Protein AF-A0A940SKT5-F1 (afdb_monomer)

Nearest PDB structures (foldseek):
  7uwa-assembly1_h  TM=2.310E-01  e=2.155E+00  Citrus x limon
  6wm4-assembly1_8  TM=2.676E-01  e=7.907E+00  Homo sapiens
  7c7e-assembly1_A-2  TM=2.690E-01  e=8.774E+00  Escherichia coli IAI39

Sequence (185 aa):
MKNIYYTSFFGLFSILFFGISFTLYFFQLAINFISKLGMLEPLKGIMPEKDIRILLFIGILFVIFAIFSALKILGQTIWEMGLLFFSKDEAGADLIVSKKISYLFIIGGLISVPLNSSILLSVSVLGATFIAYLIYFLIKQSKSFSVVGMFGFVLFQVIIWGSIVSGIAYIYFTLVSTYLKNIPF

Secondary structure (DSSP, 8-state):
---HHHHHTHHHHHHHHHHHHHHHHHHHHHHHHHHHTT-HHHHHTTS-HHHHHHHHHHHHHHHHHHHHHHHHHHHHHHHHHHHHHH---SSSHHHHHHHHHTHHHHHHHHHHTTTTT-HHHHHHHHHHHHHHHHHHHHHHHTTTS-HHHHHHHHHHHHHHHHHHHHHHHHHHHHHHHHHHHHS--

Organism: NCBI:txid2820819

Mean predicted aligned error: 5.58 Å

Radius of gyration: 20.66 Å; Cα contacts (8 Å, |Δi|>4): 138; chains: 1; bounding box: 64×32×61 Å

Foldseek 3Di:
DPDPVVLVCLLVLLLQLLLLLQLVLVLVVVVVVCVVVVNQVVVCVVDPSVVVSVVSSVVSSVVSSVVSVVVVVVVLVLLVVLCVVFFQDPPCPLVSVLSNLSNLSNVLSNVSNVVSNDPVSSVVSNVVSVVVSLVVSCVVCVVRGDPVSNVSSVVSVCVVVVVVVVVVVVVVVVVVVVVVVPPDD

Structure (mmCIF, N/CA/C/O backbone):
data_AF-A0A940SKT5-F1
#
_entry.id   AF-A0A940SKT5-F1
#
loop_
_atom_site.group_PDB
_atom_site.id
_atom_site.type_symbol
_atom_site.label_atom_id
_atom_site.label_alt_id
_atom_site.label_comp_id
_atom_site.label_asym_id
_atom_site.label_entity_id
_atom_site.label_seq_id
_atom_site.pdbx_PDB_ins_code
_atom_site.Cartn_x
_atom_site.Cartn_y
_atom_site.Cartn_z
_atom_site.occupancy
_atom_site.B_iso_or_equiv
_atom_site.auth_seq_id
_atom_site.auth_comp_id
_atom_site.auth_asym_id
_atom_site.auth_atom_id
_atom_site.pdbx_PDB_model_num
ATOM 1 N N . MET A 1 1 ? 29.791 9.090 -4.224 1.00 46.72 1 MET A N 1
ATOM 2 C CA . MET A 1 1 ? 29.003 7.881 -3.895 1.00 46.72 1 MET A CA 1
ATOM 3 C C . MET A 1 1 ? 28.057 8.236 -2.754 1.00 46.72 1 MET A C 1
ATOM 5 O O . MET A 1 1 ? 28.529 8.548 -1.672 1.00 46.72 1 MET A O 1
ATOM 9 N N . LYS A 1 2 ? 26.742 8.315 -3.004 1.00 51.88 2 LYS A N 1
ATOM 10 C CA . LYS A 1 2 ? 25.741 8.606 -1.961 1.00 51.88 2 LYS A CA 1
ATOM 11 C C . LYS A 1 2 ? 25.441 7.284 -1.246 1.00 51.88 2 LYS A C 1
ATOM 13 O O . LYS A 1 2 ? 25.107 6.312 -1.915 1.00 51.88 2 LYS A O 1
ATOM 18 N N . ASN A 1 3 ? 25.671 7.232 0.062 1.00 65.00 3 ASN A N 1
ATOM 19 C CA . ASN A 1 3 ? 25.717 6.005 0.857 1.00 65.00 3 ASN A CA 1
ATOM 20 C C . ASN A 1 3 ? 24.431 5.147 0.705 1.00 65.00 3 ASN A C 1
ATOM 22 O O . ASN A 1 3 ? 23.324 5.618 0.971 1.00 65.00 3 ASN A O 1
ATOM 26 N N . ILE A 1 4 ? 24.608 3.889 0.274 1.00 61.03 4 ILE A N 1
ATOM 27 C CA . ILE A 1 4 ? 23.549 2.901 -0.015 1.00 61.03 4 ILE A CA 1
ATOM 28 C C . ILE A 1 4 ? 22.697 2.593 1.226 1.00 61.03 4 ILE A C 1
ATOM 30 O O . ILE A 1 4 ? 21.500 2.329 1.092 1.00 61.03 4 ILE A O 1
ATOM 34 N N . TYR A 1 5 ? 23.266 2.706 2.431 1.00 63.50 5 TYR A N 1
ATOM 35 C CA . TYR A 1 5 ? 22.541 2.477 3.680 1.00 63.50 5 TYR A CA 1
ATOM 36 C C . TYR A 1 5 ? 21.350 3.431 3.838 1.00 63.50 5 TYR A C 1
ATOM 38 O O . TYR A 1 5 ? 20.285 2.988 4.254 1.00 63.50 5 TYR A O 1
ATOM 46 N N . TYR A 1 6 ? 21.456 4.697 3.412 1.00 62.56 6 TYR A N 1
ATOM 47 C CA . TYR A 1 6 ? 20.332 5.641 3.504 1.00 62.56 6 TYR A CA 1
ATOM 48 C C . TYR A 1 6 ? 19.173 5.281 2.572 1.00 62.56 6 TYR A C 1
ATOM 50 O O . TYR A 1 6 ? 18.013 5.389 2.962 1.00 62.56 6 TYR A O 1
ATOM 58 N N . THR A 1 7 ? 19.467 4.818 1.354 1.00 69.12 7 THR A N 1
ATOM 59 C CA . THR A 1 7 ? 18.431 4.411 0.390 1.00 69.12 7 THR A CA 1
ATOM 60 C C . THR A 1 7 ? 17.692 3.144 0.817 1.00 69.12 7 THR A C 1
ATOM 62 O O . THR A 1 7 ? 16.523 2.978 0.477 1.00 69.12 7 THR A O 1
ATOM 65 N N . SER A 1 8 ? 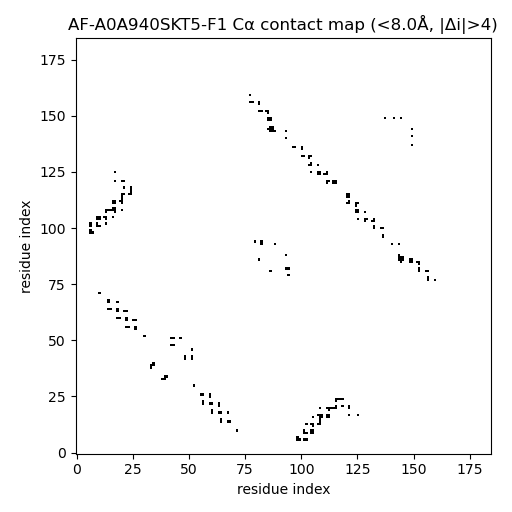18.322 2.279 1.617 1.00 67.38 8 SER A N 1
ATOM 66 C CA . SER A 1 8 ? 17.683 1.073 2.160 1.00 67.38 8 SER A CA 1
ATOM 67 C C . SER A 1 8 ? 16.554 1.387 3.152 1.00 67.38 8 SER A C 1
ATOM 69 O O . SER A 1 8 ? 15.590 0.625 3.243 1.00 67.38 8 SER A O 1
ATOM 71 N N . PHE A 1 9 ? 16.613 2.530 3.848 1.00 81.31 9 PHE A N 1
ATOM 72 C CA . PHE A 1 9 ? 15.567 2.953 4.789 1.00 81.31 9 PHE A CA 1
ATOM 73 C C . PHE A 1 9 ? 14.326 3.545 4.113 1.00 81.31 9 PHE A C 1
ATOM 75 O O . PHE A 1 9 ? 13.300 3.710 4.771 1.00 81.31 9 PHE A O 1
ATOM 82 N N . PHE A 1 10 ? 14.360 3.826 2.806 1.00 85.44 10 PHE A N 1
ATOM 83 C CA . PHE A 1 10 ? 13.218 4.431 2.113 1.00 85.44 10 PHE A CA 1
ATOM 84 C C . PHE A 1 10 ? 11.960 3.573 2.188 1.00 85.44 10 PHE A C 1
ATOM 86 O O . PHE A 1 10 ? 10.867 4.105 2.377 1.00 85.44 10 PHE A O 1
ATOM 93 N N . GLY A 1 11 ? 12.114 2.248 2.118 1.00 86.25 11 GLY A N 1
ATOM 94 C CA . GLY A 1 11 ? 10.993 1.332 2.304 1.00 86.25 11 GLY A CA 1
ATOM 95 C C . GLY A 1 11 ? 10.370 1.453 3.697 1.00 86.25 11 GLY A C 1
ATOM 96 O O . GLY A 1 11 ? 9.153 1.486 3.809 1.00 86.25 11 GLY A O 1
ATOM 97 N N . LEU A 1 12 ? 11.188 1.582 4.747 1.00 89.31 12 LEU A N 1
ATOM 98 C CA . LEU A 1 12 ? 10.697 1.735 6.119 1.00 89.31 12 LEU A CA 1
ATOM 99 C C . LEU A 1 12 ? 9.957 3.064 6.300 1.00 89.31 12 LEU A C 1
ATOM 101 O O . LEU A 1 12 ? 8.835 3.067 6.794 1.00 89.31 12 LEU A O 1
ATOM 105 N N . PHE A 1 13 ? 10.535 4.179 5.845 1.00 91.50 13 PHE A N 1
ATOM 106 C CA . PHE A 1 13 ? 9.875 5.485 5.943 1.00 91.50 13 PHE A CA 1
ATOM 107 C C . PHE A 1 13 ? 8.564 5.536 5.157 1.00 91.50 13 PHE A C 1
ATOM 109 O O . PHE A 1 13 ? 7.579 6.081 5.642 1.00 91.50 13 PHE A O 1
ATOM 116 N N . SER A 1 14 ? 8.525 4.918 3.978 1.00 92.38 14 SER A N 1
ATOM 117 C CA . SER A 1 14 ? 7.300 4.825 3.181 1.00 92.38 14 SER A CA 1
ATOM 118 C C . SER A 1 14 ? 6.201 4.058 3.917 1.00 92.38 14 SER A C 1
ATOM 120 O O . SER A 1 14 ? 5.069 4.532 3.987 1.00 92.38 14 SER A O 1
ATOM 122 N N . ILE A 1 15 ? 6.549 2.910 4.516 1.00 94.50 15 ILE A N 1
ATOM 123 C CA . ILE A 1 15 ? 5.623 2.123 5.341 1.00 94.50 15 ILE A CA 1
ATOM 124 C C . ILE A 1 15 ? 5.128 2.950 6.528 1.00 94.50 15 ILE A C 1
ATOM 126 O O . ILE A 1 15 ? 3.940 2.919 6.820 1.00 94.50 15 ILE A O 1
ATOM 130 N N . LEU A 1 16 ? 6.002 3.706 7.198 1.00 94.94 16 LEU A N 1
ATOM 131 C CA . LEU A 1 16 ? 5.597 4.544 8.326 1.00 94.94 16 LEU A CA 1
ATOM 132 C C . LEU A 1 16 ? 4.619 5.644 7.902 1.00 94.94 16 LEU A C 1
ATOM 134 O O . LEU A 1 16 ? 3.584 5.795 8.540 1.00 94.94 16 LEU A O 1
ATOM 138 N N . PHE A 1 17 ? 4.892 6.389 6.828 1.00 95.56 17 PHE A N 1
ATOM 139 C CA . PHE A 1 17 ? 4.020 7.498 6.423 1.00 95.56 17 PHE A CA 1
ATOM 140 C C . PHE A 1 17 ? 2.657 7.029 5.904 1.00 95.56 17 PHE A C 1
ATOM 142 O O . PHE A 1 17 ? 1.625 7.538 6.349 1.00 95.56 17 PHE A O 1
ATOM 149 N N . PHE A 1 18 ? 2.626 6.019 5.027 1.00 96.44 18 PHE A N 1
ATOM 150 C CA . PHE A 1 18 ? 1.357 5.402 4.632 1.00 96.44 18 PHE A CA 1
ATOM 151 C C . PHE A 1 18 ? 0.674 4.730 5.827 1.00 96.44 18 PHE A C 1
ATOM 153 O O . PHE A 1 18 ? -0.530 4.887 6.015 1.00 96.44 18 PHE A O 1
ATOM 160 N N . GLY A 1 19 ? 1.436 4.061 6.691 1.00 96.62 19 GLY A N 1
ATOM 161 C CA . GLY A 1 19 ? 0.925 3.426 7.899 1.00 96.62 19 GLY A CA 1
ATOM 162 C C . GLY A 1 19 ? 0.227 4.412 8.829 1.00 96.62 19 GLY A C 1
ATOM 163 O O . GLY A 1 19 ? -0.891 4.144 9.257 1.00 96.62 19 GLY A O 1
ATOM 164 N N . ILE A 1 20 ? 0.819 5.583 9.070 1.00 96.69 20 ILE A N 1
ATOM 165 C CA . ILE A 1 20 ? 0.212 6.659 9.863 1.00 96.69 20 ILE A CA 1
ATOM 166 C C . ILE A 1 20 ? -1.085 7.150 9.211 1.00 96.69 20 ILE A C 1
ATOM 168 O O . ILE A 1 20 ? -2.096 7.251 9.901 1.00 96.69 20 ILE A O 1
ATOM 172 N N . SER A 1 21 ? -1.092 7.405 7.897 1.00 96.50 21 SER A N 1
ATOM 173 C CA . SER A 1 21 ? -2.299 7.847 7.175 1.00 96.50 21 SER A CA 1
ATOM 174 C C . SER A 1 21 ? -3.468 6.867 7.354 1.00 96.50 21 SER A C 1
ATOM 176 O O . SER A 1 21 ? -4.563 7.270 7.746 1.00 96.50 21 SER A O 1
ATOM 178 N N . PHE A 1 22 ? -3.227 5.571 7.139 1.00 97.06 22 PHE A N 1
ATOM 179 C CA . PHE A 1 22 ? -4.250 4.533 7.296 1.00 97.06 22 PHE A CA 1
ATOM 180 C C . PHE A 1 22 ? -4.652 4.347 8.766 1.00 97.06 22 PHE A C 1
ATOM 182 O O . PHE A 1 22 ? -5.834 4.191 9.069 1.00 97.06 22 PHE A O 1
ATOM 189 N N . THR A 1 23 ? -3.688 4.412 9.688 1.00 97.69 23 THR A N 1
ATOM 190 C CA . THR A 1 23 ? -3.945 4.299 11.130 1.00 97.69 23 THR A CA 1
ATOM 191 C C . THR A 1 23 ? -4.857 5.412 11.615 1.00 97.69 23 THR A C 1
ATOM 193 O O . THR A 1 23 ? -5.794 5.121 12.345 1.00 97.69 23 THR A O 1
ATOM 196 N N . LEU A 1 24 ? -4.637 6.662 11.195 1.00 96.69 24 LEU A N 1
ATOM 197 C CA . LEU A 1 24 ? -5.492 7.790 11.575 1.00 96.69 24 LEU A CA 1
ATOM 198 C C . LEU A 1 24 ? -6.953 7.560 11.162 1.00 96.69 24 LEU A C 1
ATOM 200 O O . LEU A 1 24 ? -7.853 7.738 11.985 1.00 96.69 24 LEU A O 1
ATOM 204 N N . TYR A 1 25 ? -7.183 7.083 9.934 1.00 96.56 25 TYR A N 1
ATOM 205 C CA . TYR A 1 25 ? -8.526 6.752 9.453 1.00 96.56 25 TYR A CA 1
ATOM 206 C C . TYR A 1 25 ? -9.181 5.639 10.290 1.00 96.56 25 TYR A C 1
ATOM 208 O O . TYR A 1 25 ? -10.287 5.806 10.810 1.00 96.56 25 TYR A O 1
ATOM 216 N N . PHE A 1 26 ? -8.495 4.503 10.458 1.00 96.69 26 PHE A N 1
ATOM 217 C CA . PHE A 1 26 ? -9.041 3.361 11.198 1.00 96.69 26 PHE A CA 1
ATOM 218 C C . PHE A 1 26 ? -9.203 3.643 12.691 1.00 96.69 26 PHE A C 1
ATOM 220 O O . PHE A 1 26 ? -10.168 3.180 13.293 1.00 96.69 26 PHE A O 1
ATOM 227 N N . PHE A 1 27 ? -8.309 4.434 13.281 1.00 96.88 27 PHE A N 1
ATOM 228 C CA . PHE A 1 27 ? -8.420 4.909 14.656 1.00 96.88 27 PHE A CA 1
ATOM 229 C C . PHE A 1 27 ? -9.713 5.702 14.858 1.00 96.88 27 PHE A C 1
ATOM 231 O O . PHE A 1 27 ? -10.473 5.413 15.785 1.00 96.88 27 PHE A O 1
ATOM 238 N N . GLN A 1 28 ? -10.009 6.651 13.961 1.00 94.69 28 GLN A N 1
ATOM 239 C CA . GLN A 1 28 ? -11.240 7.436 14.032 1.00 94.69 28 GLN A CA 1
ATOM 240 C C . GLN A 1 28 ? -12.488 6.558 13.858 1.00 94.69 28 GLN A C 1
ATOM 242 O O . GLN A 1 28 ? -13.488 6.748 14.554 1.00 94.69 28 GLN A O 1
ATOM 247 N N . LEU A 1 29 ? -12.437 5.573 12.959 1.00 95.31 29 LEU A N 1
ATOM 248 C CA . LEU A 1 29 ? -13.524 4.614 12.764 1.00 95.31 29 LEU A CA 1
ATOM 249 C C . LEU A 1 29 ? -13.756 3.779 14.031 1.00 95.31 29 LEU A C 1
ATOM 251 O O . LEU A 1 29 ? -14.886 3.688 14.512 1.00 95.31 29 LEU A O 1
ATOM 255 N N . ALA A 1 30 ? -12.690 3.223 14.603 1.00 95.19 30 ALA A N 1
ATOM 256 C CA . ALA A 1 30 ? -12.746 2.368 15.779 1.00 95.19 30 ALA A CA 1
ATOM 257 C C . ALA A 1 30 ? -13.236 3.115 17.029 1.00 95.19 30 ALA A C 1
ATOM 259 O O . ALA A 1 30 ? -14.117 2.613 17.725 1.00 95.19 30 ALA A O 1
ATOM 260 N N . ILE A 1 31 ? -12.745 4.332 17.298 1.00 94.06 31 ILE A N 1
ATOM 261 C CA . ILE A 1 31 ? -13.204 5.103 18.465 1.00 94.06 31 ILE A CA 1
ATOM 262 C C . ILE A 1 31 ? -14.679 5.501 18.328 1.00 94.06 31 ILE A C 1
ATOM 264 O O . ILE A 1 31 ? -15.436 5.414 19.297 1.00 94.06 31 ILE A O 1
ATOM 268 N N . ASN A 1 32 ? -15.122 5.863 17.119 1.00 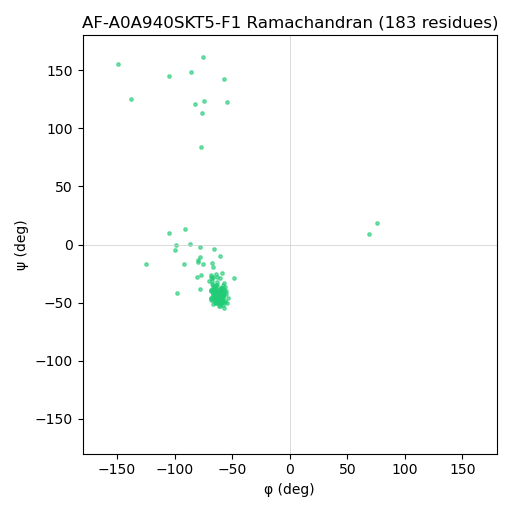93.81 32 ASN A N 1
ATOM 269 C CA . ASN A 1 32 ? -16.524 6.168 16.842 1.00 93.81 32 ASN A CA 1
ATOM 270 C C . ASN A 1 32 ? -17.409 4.929 17.025 1.00 93.81 32 ASN A C 1
ATOM 272 O O . ASN A 1 32 ? -18.510 5.036 17.559 1.00 93.81 32 ASN A O 1
ATOM 276 N N . PHE A 1 33 ? -16.930 3.758 16.605 1.00 93.81 33 PHE A N 1
ATOM 277 C CA . PHE A 1 33 ? -17.629 2.489 16.774 1.00 93.81 33 PHE A CA 1
ATOM 278 C C . PHE A 1 33 ? -17.783 2.110 18.255 1.00 93.81 33 PHE A C 1
ATOM 280 O O . PHE A 1 33 ? -18.903 1.887 18.710 1.00 93.81 33 PHE A O 1
ATOM 287 N N . ILE A 1 34 ? -16.694 2.137 19.031 1.00 91.75 34 ILE A N 1
ATOM 288 C CA . ILE A 1 34 ? -16.707 1.852 20.480 1.00 91.75 34 ILE A CA 1
ATOM 289 C C . ILE A 1 34 ? -17.633 2.824 21.223 1.00 91.75 34 ILE A C 1
ATOM 291 O O . ILE A 1 34 ? -18.393 2.415 22.102 1.00 91.75 34 ILE A O 1
ATOM 295 N N . SER A 1 35 ? -17.603 4.106 20.845 1.00 90.75 35 SER A N 1
ATOM 296 C CA . SER A 1 35 ? -18.463 5.136 21.439 1.00 90.75 35 SER A CA 1
ATOM 297 C C . SER A 1 35 ? -19.943 4.891 21.135 1.00 90.75 35 SER A C 1
ATOM 299 O O . SER A 1 35 ? -20.769 4.960 22.039 1.00 90.75 35 SER A O 1
ATOM 301 N N . LYS A 1 36 ? -20.287 4.551 19.885 1.00 93.69 36 LYS A N 1
ATOM 302 C CA . LYS A 1 36 ? -21.671 4.251 19.477 1.00 93.69 36 LYS A CA 1
ATOM 303 C C . LYS A 1 36 ? -22.251 3.023 20.175 1.00 93.69 36 LYS A C 1
ATOM 305 O O . LYS A 1 36 ? -23.449 2.991 20.426 1.00 93.69 36 LYS A O 1
ATOM 310 N N . LEU A 1 37 ? -21.418 2.037 20.500 1.00 93.44 37 LEU A N 1
ATOM 311 C CA . LEU A 1 37 ? -21.826 0.857 21.266 1.00 93.44 37 LEU A CA 1
ATOM 312 C C . LEU A 1 37 ? -21.959 1.121 22.776 1.00 93.44 37 LEU A C 1
ATOM 314 O O . LEU A 1 37 ? -22.285 0.204 23.522 1.00 93.44 37 LEU A O 1
ATOM 318 N N . GLY A 1 38 ? -21.663 2.337 23.251 1.00 90.38 38 GLY A N 1
ATOM 319 C CA . GLY A 1 38 ? -21.657 2.661 24.681 1.00 90.38 38 GLY A CA 1
ATOM 320 C C . GLY A 1 38 ? -20.523 1.987 25.464 1.00 90.38 38 GLY A C 1
ATOM 321 O O . GLY A 1 38 ? -20.490 2.067 26.687 1.00 90.38 38 GLY A O 1
ATOM 322 N N . MET A 1 39 ? -19.568 1.348 24.780 1.00 91.62 39 MET A N 1
ATOM 323 C CA . MET A 1 39 ? -18.469 0.604 25.405 1.00 91.62 39 MET A CA 1
ATOM 324 C C . MET A 1 39 ? -17.338 1.512 25.904 1.00 91.62 39 MET A C 1
ATOM 326 O O . MET A 1 39 ? -16.489 1.064 26.671 1.00 91.62 39 MET A O 1
ATOM 330 N N . LEU A 1 40 ? -17.315 2.786 25.496 1.00 89.06 40 LEU A N 1
ATOM 331 C CA . LEU A 1 40 ? -16.263 3.719 25.901 1.00 89.06 40 LEU A CA 1
ATOM 332 C C . LEU A 1 40 ? -16.328 4.056 27.400 1.00 89.06 40 LEU A C 1
ATOM 334 O O . LEU A 1 40 ? -15.288 4.116 28.048 1.00 89.06 40 LEU A O 1
ATOM 338 N N . GLU A 1 41 ? -17.525 4.241 27.961 1.00 87.56 41 GLU A N 1
ATOM 339 C CA . GLU A 1 41 ? -17.701 4.591 29.379 1.00 87.56 41 GLU A CA 1
ATOM 340 C C . GLU A 1 41 ? -17.255 3.468 30.336 1.00 87.56 41 GLU A C 1
ATOM 342 O O . GLU A 1 41 ? -16.453 3.744 31.230 1.00 87.56 41 GLU A O 1
ATOM 347 N N . PRO A 1 42 ? -17.632 2.188 30.127 1.00 89.12 42 PRO A N 1
ATOM 348 C CA . PRO A 1 42 ? -17.064 1.078 30.893 1.00 89.12 42 PRO A CA 1
ATOM 349 C C . PRO A 1 42 ? -15.534 1.013 30.829 1.00 89.12 42 PRO A C 1
ATOM 351 O O . PRO A 1 42 ? -14.884 0.761 31.841 1.00 89.12 42 PRO A O 1
ATOM 354 N N . LEU A 1 43 ? -14.940 1.276 29.658 1.00 89.69 43 LEU A N 1
ATOM 355 C CA . LEU A 1 43 ? -13.483 1.265 29.499 1.00 89.69 43 LEU A CA 1
ATOM 356 C C . LEU A 1 43 ? -12.807 2.396 30.283 1.00 89.69 43 LEU A C 1
ATOM 358 O O . LEU A 1 43 ? -11.741 2.175 30.860 1.00 89.69 43 LEU A O 1
ATOM 362 N N . LYS A 1 44 ? -13.433 3.578 30.359 1.00 89.94 44 LYS A N 1
ATOM 363 C CA . LYS A 1 44 ? -12.947 4.697 31.184 1.00 89.94 44 LYS A CA 1
ATOM 364 C C . LYS A 1 44 ? -12.928 4.368 32.677 1.00 89.94 44 LYS A C 1
ATOM 366 O O . LYS A 1 44 ? -12.101 4.910 33.402 1.00 89.94 44 LYS A O 1
ATOM 371 N N . GLY A 1 45 ? -13.801 3.464 33.127 1.00 89.81 45 GLY A N 1
ATOM 372 C CA . GLY A 1 45 ? -13.777 2.932 34.492 1.00 89.81 45 GLY A CA 1
ATOM 373 C C . GLY A 1 45 ? -12.547 2.068 34.800 1.00 89.81 45 GLY A C 1
ATOM 374 O O . GLY A 1 45 ? -12.213 1.890 35.967 1.00 89.81 45 GLY A O 1
ATOM 375 N N . ILE A 1 46 ? -11.862 1.552 33.772 1.00 91.94 46 ILE A N 1
ATOM 376 C CA . ILE A 1 46 ? -10.671 0.698 33.904 1.00 91.94 46 ILE A CA 1
ATOM 377 C C . ILE A 1 46 ? -9.384 1.513 33.722 1.00 91.94 46 ILE A C 1
ATOM 379 O O . ILE A 1 46 ? -8.411 1.300 34.442 1.00 91.94 46 ILE A O 1
ATOM 383 N N . MET A 1 47 ? -9.353 2.432 32.753 1.00 92.88 47 MET A N 1
ATOM 384 C CA . MET A 1 47 ? -8.167 3.234 32.436 1.00 92.88 47 MET A CA 1
ATOM 385 C C . MET A 1 47 ? -8.526 4.623 31.887 1.00 92.88 47 MET A C 1
ATOM 387 O O . MET A 1 47 ? -9.590 4.793 31.289 1.00 92.88 47 MET A O 1
ATOM 391 N N . PRO A 1 48 ? -7.636 5.625 32.030 1.00 94.38 48 PRO A N 1
ATOM 392 C CA . PRO A 1 48 ? -7.869 6.965 31.502 1.00 94.38 48 PRO A CA 1
ATOM 393 C C . PRO A 1 48 ? -8.133 6.970 29.990 1.00 94.38 48 PRO A C 1
ATOM 395 O O . PRO A 1 48 ? -7.463 6.276 29.228 1.00 94.38 48 PRO A O 1
ATOM 398 N N . GLU A 1 49 ? -9.044 7.832 29.524 1.00 90.50 49 GLU A N 1
ATOM 399 C CA . GLU A 1 49 ? -9.420 7.903 28.100 1.00 90.50 49 GLU A CA 1
ATOM 400 C C . GLU A 1 49 ? -8.221 8.140 27.168 1.00 90.50 49 GLU A C 1
ATOM 402 O O . GLU A 1 49 ? -8.145 7.570 26.077 1.00 90.50 49 GLU A O 1
ATOM 407 N N . LYS A 1 50 ? -7.252 8.949 27.611 1.00 92.69 50 LYS A N 1
ATOM 408 C CA . LYS A 1 50 ? -6.007 9.185 26.872 1.00 92.69 50 LYS A CA 1
ATOM 409 C C . LYS A 1 50 ? -5.244 7.881 26.597 1.00 92.69 50 LYS A C 1
ATOM 411 O O . LYS A 1 50 ? -4.744 7.700 25.491 1.00 92.69 50 LYS A O 1
ATOM 416 N N . ASP A 1 51 ? -5.207 6.965 27.562 1.00 93.75 51 ASP A N 1
ATOM 417 C CA . ASP A 1 51 ? -4.416 5.739 27.491 1.00 93.75 51 ASP A CA 1
ATOM 418 C C . ASP A 1 51 ? -5.128 4.724 26.591 1.00 93.75 51 ASP A C 1
ATOM 420 O O . ASP A 1 51 ? -4.486 4.107 25.743 1.00 93.75 51 ASP A O 1
ATOM 424 N N . ILE A 1 52 ? -6.467 4.660 26.660 1.00 92.62 52 ILE A N 1
ATOM 425 C CA . ILE A 1 52 ? -7.302 3.894 25.718 1.00 92.62 52 ILE A CA 1
ATOM 426 C C . ILE A 1 52 ? -6.999 4.319 24.280 1.00 92.62 52 ILE A C 1
ATOM 428 O O . ILE A 1 52 ? -6.748 3.481 23.414 1.00 92.62 52 ILE A O 1
ATOM 432 N N . ARG A 1 53 ? -7.012 5.631 24.016 1.00 94.31 53 ARG A N 1
ATOM 433 C CA . ARG A 1 53 ? -6.772 6.182 22.677 1.00 94.31 53 ARG A CA 1
ATOM 434 C C . ARG A 1 53 ? -5.357 5.876 22.187 1.00 94.31 53 ARG A C 1
ATOM 436 O O . ARG A 1 53 ? -5.198 5.460 21.043 1.00 94.31 53 ARG A O 1
ATOM 443 N N . ILE A 1 54 ? -4.343 6.035 23.037 1.00 95.38 54 ILE A N 1
ATOM 444 C CA . ILE A 1 54 ? -2.949 5.729 22.686 1.00 95.38 54 ILE A CA 1
ATOM 445 C C . ILE A 1 54 ? -2.780 4.238 22.374 1.00 95.38 54 ILE A C 1
ATOM 447 O O . ILE A 1 54 ? -2.227 3.897 21.328 1.00 95.38 54 ILE A O 1
ATOM 451 N N . LEU A 1 55 ? -3.289 3.349 23.233 1.00 94.88 55 LEU A N 1
ATOM 452 C CA . LEU A 1 55 ? -3.199 1.901 23.033 1.00 94.88 55 LEU A CA 1
ATOM 453 C C . LEU A 1 55 ? -3.899 1.463 21.747 1.00 94.88 55 LEU A C 1
ATOM 455 O O . LEU A 1 55 ? -3.344 0.679 20.979 1.00 94.88 55 LEU A O 1
ATOM 459 N N . LEU A 1 56 ? -5.087 2.004 21.481 1.00 95.38 56 LEU A N 1
ATOM 460 C CA . LEU A 1 56 ? -5.848 1.691 20.278 1.00 95.38 56 LEU A CA 1
ATOM 461 C C . LEU A 1 56 ? -5.136 2.195 19.016 1.00 95.38 56 LEU A C 1
ATOM 463 O O . LEU A 1 56 ? -5.048 1.464 18.031 1.00 95.38 56 LEU A O 1
ATOM 467 N N . PHE A 1 57 ? -4.563 3.401 19.054 1.00 96.94 57 PHE A N 1
ATOM 468 C CA . PHE A 1 57 ? -3.763 3.931 17.950 1.00 96.94 57 PHE A CA 1
ATOM 469 C C . PHE A 1 57 ? -2.528 3.064 17.674 1.00 96.94 57 PHE A C 1
ATOM 471 O O . PHE A 1 57 ? -2.307 2.666 16.533 1.00 96.94 57 PHE A O 1
ATOM 478 N N . ILE A 1 58 ? -1.746 2.729 18.707 1.00 96.75 58 ILE A N 1
ATOM 479 C CA . ILE A 1 58 ? -0.539 1.897 18.571 1.00 96.75 58 ILE A CA 1
ATOM 480 C C . ILE A 1 58 ? -0.897 0.491 18.078 1.00 96.75 58 ILE A C 1
ATOM 482 O O . ILE A 1 58 ? -0.218 -0.035 17.197 1.00 96.75 58 ILE A O 1
ATOM 486 N N . GLY A 1 59 ? -1.972 -0.105 18.600 1.00 97.38 59 GLY A N 1
ATOM 487 C CA . GLY A 1 59 ? -2.440 -1.423 18.176 1.00 97.38 59 GLY A CA 1
ATOM 488 C C . GLY A 1 59 ? -2.817 -1.455 16.694 1.00 97.38 59 GLY A C 1
ATOM 489 O O . GLY A 1 59 ? -2.361 -2.331 15.959 1.00 97.38 59 GLY A O 1
ATOM 490 N N . ILE A 1 60 ? -3.581 -0.462 16.225 1.00 97.50 60 ILE A N 1
ATOM 491 C CA . ILE A 1 60 ? -3.924 -0.335 14.800 1.00 97.50 60 ILE A CA 1
ATOM 492 C C . ILE A 1 60 ? -2.665 -0.090 13.964 1.00 97.50 60 ILE A C 1
ATOM 494 O O . ILE A 1 60 ? -2.479 -0.753 12.943 1.00 97.50 60 ILE A O 1
ATOM 498 N N . LEU A 1 61 ? -1.777 0.807 14.405 1.00 97.31 61 LEU A N 1
ATOM 499 C CA . LEU A 1 61 ? -0.528 1.102 13.703 1.00 97.31 61 LEU A CA 1
ATOM 500 C C . LEU A 1 61 ? 0.321 -0.152 13.516 1.00 97.31 61 LEU A C 1
ATOM 502 O O . LEU A 1 61 ? 0.854 -0.366 12.431 1.00 97.31 61 LEU A O 1
ATOM 506 N N . PHE A 1 62 ? 0.419 -0.993 14.545 1.00 97.38 62 PHE A N 1
ATOM 507 C CA . PHE A 1 62 ? 1.163 -2.245 14.487 1.00 97.38 62 PHE A CA 1
ATOM 508 C C . PHE A 1 62 ? 0.597 -3.202 13.428 1.00 97.38 62 PHE A C 1
ATOM 510 O O . PHE A 1 62 ? 1.349 -3.723 12.603 1.00 97.38 62 PHE A O 1
ATOM 517 N N . VAL A 1 63 ? -0.727 -3.384 13.394 1.00 97.50 63 VAL A N 1
ATOM 518 C CA . VAL A 1 63 ? -1.395 -4.238 12.397 1.00 97.50 63 VAL A CA 1
ATOM 519 C C . VAL A 1 63 ? -1.186 -3.695 10.981 1.00 97.50 63 VAL A C 1
ATOM 521 O O . VAL A 1 63 ? -0.793 -4.437 10.081 1.00 97.50 63 VAL A O 1
ATOM 524 N N . ILE A 1 64 ? -1.383 -2.391 10.782 1.00 96.75 64 ILE A N 1
ATOM 525 C CA . ILE A 1 64 ? -1.192 -1.735 9.483 1.00 96.75 64 ILE A CA 1
ATOM 526 C C . ILE A 1 64 ? 0.272 -1.824 9.027 1.00 96.75 64 ILE A C 1
ATOM 528 O O . ILE A 1 64 ? 0.544 -2.130 7.864 1.00 96.75 64 ILE A O 1
ATOM 532 N N . PHE A 1 65 ? 1.225 -1.617 9.937 1.00 96.19 65 PHE A N 1
ATOM 533 C CA . PHE A 1 65 ? 2.652 -1.763 9.662 1.00 96.19 65 PHE A CA 1
ATOM 534 C C . PHE A 1 65 ? 3.004 -3.190 9.225 1.00 96.19 65 PHE A C 1
ATOM 536 O O . PHE A 1 65 ? 3.759 -3.367 8.264 1.00 96.19 65 PHE A O 1
ATOM 543 N N . ALA A 1 66 ? 2.447 -4.206 9.890 1.00 96.56 66 ALA A N 1
ATOM 544 C CA . ALA A 1 66 ? 2.657 -5.606 9.532 1.00 96.56 66 ALA A CA 1
ATOM 545 C C . ALA A 1 66 ? 2.114 -5.921 8.127 1.00 96.56 66 ALA A C 1
ATOM 547 O O . ALA A 1 66 ? 2.827 -6.516 7.318 1.00 96.56 66 ALA A O 1
ATOM 548 N N . ILE A 1 67 ? 0.905 -5.448 7.800 1.00 95.75 67 ILE A N 1
ATOM 549 C CA . ILE A 1 67 ? 0.296 -5.614 6.469 1.00 95.75 67 ILE A CA 1
ATOM 550 C C . ILE A 1 67 ? 1.170 -4.968 5.388 1.00 95.75 67 ILE A C 1
ATOM 552 O O . ILE A 1 67 ? 1.518 -5.619 4.402 1.00 95.75 67 ILE A O 1
ATOM 556 N N . PHE A 1 68 ? 1.579 -3.711 5.574 1.00 95.44 68 PHE A N 1
ATOM 557 C CA . PHE A 1 68 ? 2.437 -3.023 4.607 1.00 95.44 68 PHE A CA 1
ATOM 558 C C . PHE A 1 68 ? 3.819 -3.667 4.475 1.00 95.44 68 PHE A C 1
ATOM 560 O O . PHE A 1 68 ? 4.370 -3.718 3.375 1.00 95.44 68 PHE A O 1
ATOM 567 N N . SER A 1 69 ? 4.374 -4.193 5.566 1.00 94.50 69 SER A N 1
ATOM 568 C CA . SER A 1 69 ? 5.641 -4.926 5.531 1.00 94.50 69 SER A CA 1
ATOM 569 C C . SER A 1 69 ? 5.522 -6.214 4.716 1.00 94.50 69 SER A C 1
ATOM 571 O O . SER A 1 69 ? 6.399 -6.494 3.898 1.00 94.50 69 SER A O 1
ATOM 573 N N . ALA A 1 70 ? 4.422 -6.958 4.866 1.00 94.44 70 ALA A N 1
ATOM 574 C CA . ALA A 1 70 ? 4.160 -8.155 4.069 1.00 94.44 70 ALA A CA 1
ATOM 575 C C . ALA A 1 70 ? 3.976 -7.811 2.580 1.00 94.44 70 ALA A C 1
ATOM 577 O O . ALA A 1 70 ? 4.603 -8.426 1.716 1.00 94.44 70 ALA A O 1
ATOM 578 N N . LEU A 1 71 ? 3.186 -6.771 2.279 1.00 93.25 71 LEU A N 1
ATOM 579 C CA . LEU A 1 71 ? 2.987 -6.270 0.914 1.00 93.25 71 LEU A CA 1
ATOM 580 C C . LEU A 1 71 ? 4.296 -5.810 0.268 1.00 93.25 71 LEU A C 1
ATOM 582 O O . LEU A 1 71 ? 4.512 -6.066 -0.914 1.00 93.25 71 LEU A O 1
ATOM 586 N N . LYS A 1 72 ? 5.190 -5.171 1.031 1.00 92.88 72 LYS A N 1
ATOM 587 C CA . LYS A 1 72 ? 6.516 -4.776 0.545 1.00 92.88 72 LYS A CA 1
ATOM 588 C C . LYS A 1 72 ? 7.337 -5.993 0.119 1.00 92.88 72 LYS A C 1
ATOM 590 O O . LYS A 1 72 ? 7.943 -5.944 -0.946 1.00 92.88 72 LYS A O 1
ATOM 595 N N . ILE A 1 73 ? 7.384 -7.050 0.935 1.00 93.19 73 ILE A N 1
ATOM 596 C CA . ILE A 1 73 ? 8.156 -8.264 0.617 1.00 93.19 73 ILE A CA 1
ATOM 597 C C . ILE A 1 73 ? 7.598 -8.914 -0.649 1.00 93.19 73 ILE A C 1
ATOM 599 O O . ILE A 1 73 ? 8.350 -9.135 -1.593 1.00 93.19 73 ILE A O 1
ATOM 603 N N . LEU A 1 74 ? 6.278 -9.127 -0.706 1.00 94.06 74 LEU A N 1
ATOM 604 C CA . LEU A 1 74 ? 5.611 -9.677 -1.889 1.00 94.06 74 LEU A CA 1
ATOM 605 C C . LEU A 1 74 ? 5.888 -8.836 -3.137 1.00 94.06 74 LEU A C 1
ATOM 607 O O . LEU A 1 74 ? 6.286 -9.368 -4.170 1.00 94.06 74 LEU A O 1
ATOM 611 N N . GLY A 1 75 ? 5.729 -7.516 -3.032 1.00 92.88 75 GLY A N 1
ATOM 612 C CA . GLY A 1 75 ? 5.968 -6.608 -4.145 1.00 92.88 75 GLY A CA 1
ATOM 613 C C . GLY A 1 75 ? 7.419 -6.597 -4.605 1.00 92.88 75 GLY A C 1
ATOM 614 O O . GLY A 1 75 ? 7.661 -6.586 -5.806 1.00 92.88 75 GLY A O 1
ATOM 615 N N . GLN A 1 76 ? 8.383 -6.668 -3.684 1.00 92.19 76 GLN A N 1
ATOM 616 C CA . GLN A 1 76 ? 9.796 -6.782 -4.033 1.00 92.19 76 GLN A CA 1
ATOM 617 C C . GLN A 1 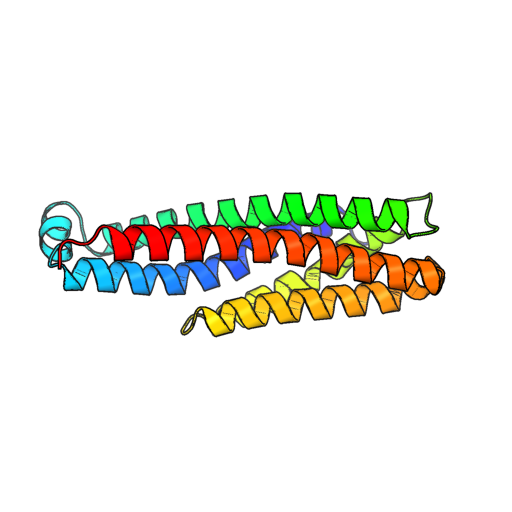76 ? 10.076 -8.092 -4.779 1.00 92.19 76 GLN A C 1
ATOM 619 O O . GLN A 1 76 ? 10.727 -8.062 -5.818 1.00 92.19 76 GLN A O 1
ATOM 624 N N . THR A 1 77 ? 9.542 -9.218 -4.304 1.00 94.50 77 THR A N 1
ATOM 625 C CA . THR A 1 77 ? 9.711 -10.518 -4.963 1.00 94.50 77 THR A CA 1
ATOM 626 C C . THR A 1 77 ? 9.112 -10.524 -6.370 1.00 94.50 77 THR A C 1
ATOM 628 O O . THR A 1 77 ? 9.780 -10.926 -7.319 1.00 94.50 77 THR A O 1
ATOM 631 N N . ILE A 1 78 ? 7.882 -10.027 -6.534 1.00 95.06 78 ILE A N 1
ATOM 632 C CA . ILE A 1 78 ? 7.225 -9.927 -7.848 1.00 95.06 78 ILE A CA 1
ATOM 633 C C . ILE A 1 78 ? 8.012 -8.985 -8.768 1.00 95.06 78 ILE A C 1
ATOM 635 O O . ILE A 1 78 ? 8.186 -9.262 -9.953 1.00 95.06 78 ILE A O 1
ATOM 639 N N . TRP A 1 79 ? 8.522 -7.873 -8.241 1.00 93.69 79 TRP A N 1
ATOM 640 C CA . TRP A 1 79 ? 9.335 -6.936 -9.010 1.00 93.69 79 TRP A CA 1
ATOM 641 C C . TRP A 1 79 ? 10.637 -7.570 -9.503 1.00 93.69 79 TRP A C 1
ATOM 643 O O . TRP A 1 79 ? 10.940 -7.498 -10.692 1.00 93.69 79 TRP A O 1
ATOM 653 N N . GLU A 1 80 ? 11.378 -8.229 -8.612 1.00 92.94 80 GLU A N 1
ATOM 654 C CA . GLU A 1 80 ? 12.630 -8.926 -8.925 1.00 92.94 80 GLU A CA 1
ATOM 655 C C . GLU A 1 80 ? 12.416 -10.056 -9.941 1.00 92.94 80 GLU A C 1
ATOM 657 O O . GLU A 1 80 ? 13.189 -10.159 -10.891 1.00 92.94 80 GLU A O 1
ATOM 662 N N . MET A 1 81 ? 11.334 -10.836 -9.822 1.00 94.00 81 MET A N 1
ATOM 663 C CA . MET A 1 81 ? 10.956 -11.834 -10.834 1.00 94.00 81 MET A CA 1
ATOM 664 C C . MET A 1 81 ? 10.671 -11.193 -12.194 1.00 94.00 81 MET A C 1
ATOM 666 O O . MET A 1 81 ? 11.123 -11.690 -13.222 1.00 94.00 81 MET A O 1
ATOM 670 N N . GLY A 1 82 ? 9.959 -10.063 -12.217 1.00 92.88 82 GLY A N 1
ATOM 671 C CA . GLY A 1 82 ? 9.725 -9.323 -13.454 1.00 92.88 82 GLY A CA 1
ATOM 672 C C . GLY A 1 82 ? 11.033 -8.856 -14.098 1.00 92.88 82 GLY A C 1
ATOM 673 O O . GLY A 1 82 ? 11.215 -9.001 -15.304 1.00 92.88 82 GLY A O 1
ATOM 674 N N . LEU A 1 83 ? 11.970 -8.327 -13.308 1.00 92.50 83 LEU A N 1
ATOM 675 C CA . LEU A 1 83 ? 13.280 -7.926 -13.826 1.00 92.50 83 LEU A CA 1
ATOM 676 C C . LEU A 1 83 ? 14.052 -9.127 -14.379 1.00 92.50 83 LEU A C 1
ATOM 678 O O . LEU A 1 83 ? 14.583 -9.028 -15.479 1.00 92.50 83 LEU A O 1
ATOM 682 N N . LEU A 1 84 ? 14.045 -10.256 -13.667 1.00 91.94 84 LEU A N 1
ATOM 683 C CA . LEU A 1 84 ? 14.714 -11.490 -14.081 1.00 91.94 84 LEU A CA 1
ATOM 684 C C . LEU A 1 84 ? 14.219 -11.999 -15.443 1.00 91.94 84 LEU A C 1
ATOM 686 O O . LEU A 1 84 ? 15.019 -12.444 -16.257 1.00 91.94 84 LEU A O 1
ATOM 690 N N . PHE A 1 85 ? 12.908 -11.950 -15.693 1.00 91.50 85 PHE A N 1
ATOM 691 C CA . PHE A 1 85 ? 12.338 -12.473 -16.937 1.00 91.50 85 PHE A CA 1
ATOM 692 C C . PHE A 1 85 ? 12.456 -11.519 -18.128 1.00 91.50 85 PHE A C 1
ATOM 694 O O . PHE A 1 85 ? 12.471 -11.978 -19.269 1.00 91.50 85 PHE A O 1
ATOM 701 N N . PHE A 1 86 ? 12.489 -10.204 -17.889 1.00 93.00 86 PHE A N 1
ATOM 702 C CA . PHE A 1 86 ? 12.269 -9.218 -18.953 1.00 93.00 86 PHE A CA 1
ATOM 703 C C . PHE A 1 86 ? 13.385 -8.184 -19.133 1.00 93.00 86 PHE A C 1
ATOM 705 O O . PHE A 1 86 ? 13.425 -7.535 -20.185 1.00 93.00 86 PHE A O 1
ATOM 712 N N . SER A 1 87 ? 14.275 -8.007 -18.153 1.00 89.56 87 SER A N 1
ATOM 713 C CA . SER A 1 87 ? 15.440 -7.131 -18.297 1.00 89.56 87 SER A CA 1
ATOM 714 C C . SER A 1 87 ? 16.612 -7.869 -18.946 1.00 89.56 87 SER A C 1
ATOM 716 O O . SER A 1 87 ? 16.792 -9.068 -18.758 1.00 89.56 87 SER A O 1
ATOM 718 N N . LYS A 1 88 ? 17.429 -7.136 -19.710 1.00 85.19 88 LYS A N 1
ATOM 719 C CA . LYS A 1 88 ? 18.723 -7.615 -20.225 1.00 85.19 88 LYS A CA 1
ATOM 720 C C . LYS A 1 88 ? 19.872 -7.393 -19.235 1.00 85.19 88 LYS A C 1
ATOM 722 O O . LYS A 1 88 ? 21.024 -7.641 -19.574 1.00 85.19 88 LYS A O 1
ATOM 727 N N . ASP A 1 89 ? 19.582 -6.829 -18.067 1.00 83.44 89 ASP A N 1
ATOM 728 C CA . ASP A 1 89 ? 20.579 -6.527 -17.049 1.00 83.44 89 ASP A CA 1
ATOM 729 C C . ASP A 1 89 ? 21.014 -7.789 -16.295 1.00 83.44 89 ASP A C 1
ATOM 731 O O . ASP A 1 89 ? 20.251 -8.371 -15.528 1.00 83.44 89 ASP A O 1
ATOM 735 N N . GLU A 1 90 ? 22.275 -8.175 -16.483 1.00 72.50 90 GLU A N 1
ATOM 736 C CA . GLU A 1 90 ? 22.901 -9.306 -15.788 1.00 72.50 90 GLU A CA 1
ATOM 737 C C . GLU A 1 90 ? 23.620 -8.884 -14.493 1.00 72.50 90 GLU A C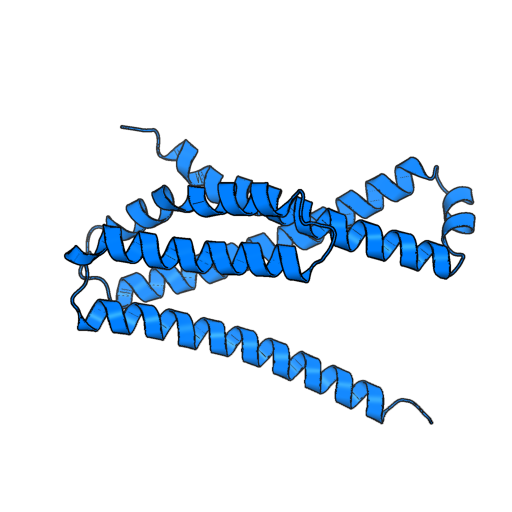 1
ATOM 739 O O . GLU A 1 90 ? 23.910 -9.720 -13.639 1.00 72.50 90 GLU A O 1
ATOM 744 N N . ALA A 1 91 ? 23.904 -7.587 -14.316 1.00 78.38 91 ALA A N 1
ATOM 745 C CA . ALA A 1 91 ? 24.722 -7.069 -13.214 1.00 78.38 91 ALA A CA 1
ATOM 746 C C . ALA A 1 91 ? 23.898 -6.486 -12.048 1.00 78.38 91 ALA A C 1
ATOM 748 O O . ALA A 1 91 ? 24.465 -6.074 -11.032 1.00 78.38 91 ALA A O 1
ATOM 749 N N . GLY A 1 92 ? 22.568 -6.420 -12.177 1.00 79.06 92 GLY A N 1
ATOM 750 C CA . GLY A 1 92 ? 21.660 -5.901 -11.147 1.00 79.06 92 GLY A CA 1
ATOM 751 C C . GLY A 1 92 ? 21.647 -4.371 -11.024 1.00 79.06 92 GLY A C 1
ATOM 752 O O . GLY A 1 92 ? 21.205 -3.825 -10.004 1.00 79.06 92 GLY A O 1
ATOM 753 N N . ALA A 1 93 ? 22.123 -3.656 -12.045 1.00 82.19 93 ALA A N 1
ATOM 754 C CA . ALA A 1 93 ? 22.038 -2.203 -12.141 1.00 82.19 93 ALA A CA 1
ATOM 755 C C . ALA A 1 93 ? 20.584 -1.694 -12.060 1.00 82.19 93 ALA A C 1
ATOM 757 O O . ALA A 1 93 ? 20.315 -0.701 -11.373 1.00 82.19 93 ALA A O 1
ATOM 758 N N . ASP A 1 94 ? 19.642 -2.405 -12.675 1.00 81.38 94 ASP A N 1
ATOM 759 C CA . ASP A 1 94 ? 18.217 -2.077 -12.704 1.00 81.38 94 ASP A CA 1
ATOM 760 C C . ASP A 1 94 ? 17.601 -2.159 -11.300 1.00 81.38 94 ASP A C 1
ATOM 762 O O . ASP A 1 94 ? 16.837 -1.282 -10.880 1.00 81.38 94 ASP A O 1
ATOM 766 N N . LEU A 1 95 ? 18.004 -3.160 -10.512 1.00 81.44 95 LEU A N 1
ATOM 767 C CA . LEU A 1 95 ? 17.571 -3.316 -9.123 1.00 81.44 95 LEU A CA 1
ATOM 768 C C . LEU A 1 95 ? 18.082 -2.165 -8.241 1.00 81.44 95 LEU A C 1
ATOM 770 O O . LEU A 1 95 ? 17.361 -1.640 -7.386 1.00 81.44 95 LEU A O 1
ATOM 774 N N . ILE A 1 96 ? 19.321 -1.718 -8.460 1.00 82.88 96 ILE A N 1
ATOM 775 C CA . ILE A 1 96 ? 19.894 -0.572 -7.739 1.00 82.88 96 ILE A CA 1
ATOM 776 C C . ILE A 1 96 ? 19.137 0.716 -8.086 1.00 82.88 96 ILE A C 1
ATOM 778 O O . ILE A 1 96 ? 18.874 1.545 -7.206 1.00 82.88 96 ILE A O 1
ATOM 782 N N . VAL A 1 97 ? 18.776 0.907 -9.357 1.00 84.12 97 VAL A N 1
ATOM 783 C CA . VAL A 1 97 ? 17.982 2.059 -9.797 1.00 84.12 97 VAL A CA 1
ATOM 784 C C . VAL A 1 97 ? 16.582 2.023 -9.181 1.00 84.12 97 VAL A C 1
ATOM 786 O O . VAL A 1 97 ? 16.148 3.036 -8.629 1.00 84.12 97 VAL A O 1
ATOM 789 N N . SER A 1 98 ? 15.925 0.862 -9.166 1.00 83.25 98 SER A N 1
ATOM 790 C CA . SER A 1 98 ? 14.631 0.637 -8.504 1.00 83.25 98 SER A CA 1
ATOM 791 C C . SER A 1 98 ? 14.650 1.053 -7.021 1.00 83.25 98 SER A C 1
ATOM 793 O O . SER A 1 98 ? 13.781 1.814 -6.570 1.00 83.25 98 SER A O 1
ATOM 795 N N . LYS A 1 99 ? 15.694 0.667 -6.271 1.00 83.62 99 LYS A N 1
ATOM 796 C CA . LYS A 1 99 ? 15.879 1.081 -4.866 1.00 83.62 99 LYS A CA 1
ATOM 797 C C . LYS A 1 99 ? 16.050 2.591 -4.726 1.00 83.62 99 LYS A C 1
ATOM 799 O O . LYS A 1 99 ? 15.457 3.206 -3.843 1.00 83.62 99 LYS A O 1
ATOM 804 N N . LYS A 1 100 ? 16.811 3.222 -5.625 1.00 84.88 100 LYS A N 1
ATOM 805 C CA . LYS A 1 100 ? 17.011 4.680 -5.608 1.00 84.88 100 LYS A CA 1
ATOM 806 C C . LYS A 1 100 ? 15.727 5.453 -5.870 1.00 84.88 100 LYS A C 1
ATOM 808 O O . LYS A 1 100 ? 15.577 6.512 -5.282 1.00 84.88 100 LYS A O 1
ATOM 813 N N . ILE A 1 101 ? 14.834 4.953 -6.725 1.00 88.00 101 ILE A N 1
ATOM 814 C CA . ILE A 1 101 ? 13.557 5.601 -7.081 1.00 88.00 101 ILE A CA 1
ATOM 815 C C . ILE A 1 101 ? 12.509 5.472 -5.964 1.00 88.00 101 ILE A C 1
ATOM 817 O O . ILE A 1 101 ? 11.554 6.244 -5.911 1.00 88.00 101 ILE A O 1
ATOM 821 N N . SER A 1 102 ? 12.712 4.559 -5.011 1.00 87.81 102 SER A N 1
ATOM 822 C CA . SER A 1 102 ? 11.751 4.279 -3.935 1.00 87.81 102 SER A CA 1
ATOM 823 C C . SER A 1 102 ? 11.438 5.484 -3.029 1.00 87.81 102 SER A C 1
ATOM 825 O O . SER A 1 102 ? 10.481 5.432 -2.266 1.00 87.81 102 SER A O 1
ATOM 827 N N . TYR A 1 103 ? 12.174 6.600 -3.135 1.00 90.31 103 TYR A N 1
ATOM 828 C CA . TYR A 1 103 ? 11.818 7.863 -2.474 1.00 90.31 103 TYR A CA 1
ATOM 829 C C . TYR A 1 103 ? 10.440 8.407 -2.894 1.00 90.31 103 TYR A C 1
ATOM 831 O O . TYR A 1 103 ? 9.827 9.135 -2.118 1.00 90.31 103 TYR A O 1
ATOM 839 N N . LEU A 1 104 ? 9.931 8.052 -4.084 1.00 93.50 104 LEU A N 1
ATOM 840 C CA . LEU A 1 104 ? 8.580 8.434 -4.516 1.00 93.50 104 LEU A CA 1
ATOM 841 C C . LEU A 1 104 ? 7.511 7.937 -3.534 1.00 93.50 104 LEU A C 1
ATOM 843 O O . LEU A 1 104 ? 6.552 8.656 -3.265 1.00 93.50 104 LEU A O 1
ATOM 847 N N . PHE A 1 105 ? 7.717 6.764 -2.925 1.00 93.75 105 PHE A N 1
ATOM 848 C CA . PHE A 1 105 ? 6.820 6.235 -1.897 1.00 93.75 105 PHE A CA 1
ATOM 849 C C . PHE A 1 105 ? 6.844 7.043 -0.597 1.00 93.75 105 PHE A C 1
ATOM 851 O O . PHE A 1 105 ? 5.822 7.134 0.077 1.00 93.75 105 PHE A O 1
ATOM 858 N N . ILE A 1 106 ? 7.958 7.702 -0.273 1.00 94.50 106 ILE A N 1
ATOM 859 C CA . ILE A 1 106 ? 8.026 8.620 0.870 1.00 94.50 106 ILE A CA 1
ATOM 860 C C . ILE A 1 106 ? 7.174 9.859 0.587 1.00 94.50 106 ILE A C 1
ATOM 862 O O . ILE A 1 106 ? 6.385 10.269 1.434 1.00 94.50 106 ILE A O 1
ATOM 866 N N . ILE A 1 107 ? 7.309 10.432 -0.613 1.00 95.25 107 ILE A N 1
ATOM 867 C CA . ILE A 1 107 ? 6.541 11.612 -1.033 1.00 95.25 107 ILE A CA 1
ATOM 868 C C . ILE A 1 107 ? 5.043 11.287 -1.048 1.00 95.25 107 ILE A C 1
ATOM 870 O O . ILE A 1 107 ? 4.253 12.022 -0.462 1.00 95.25 107 ILE A O 1
ATOM 874 N N . GLY A 1 108 ? 4.659 10.159 -1.654 1.00 96.00 108 GLY A N 1
ATOM 875 C CA . GLY A 1 108 ? 3.275 9.685 -1.649 1.00 96.00 108 GLY A CA 1
ATOM 876 C C . GLY A 1 108 ? 2.736 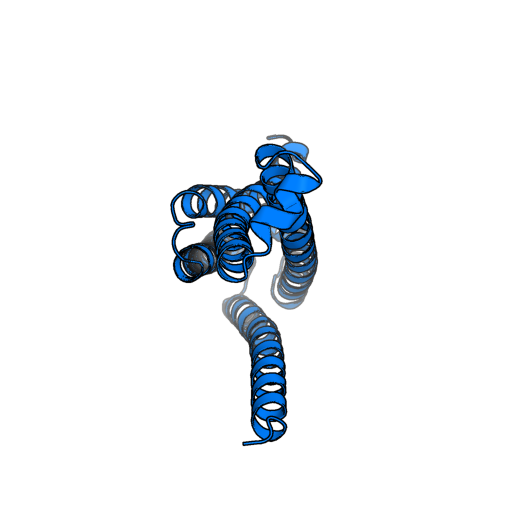9.473 -0.234 1.00 96.00 108 GLY A C 1
ATOM 877 O O . GLY A 1 108 ? 1.639 9.927 0.081 1.00 96.00 108 GLY A O 1
ATOM 878 N N . GLY A 1 109 ? 3.533 8.866 0.650 1.00 95.62 109 GLY A N 1
ATOM 879 C CA . GLY A 1 109 ? 3.163 8.665 2.048 1.00 95.62 109 GLY A CA 1
ATOM 880 C C . GLY A 1 109 ? 2.918 9.985 2.780 1.00 95.62 109 GLY A C 1
ATOM 881 O O . GLY A 1 109 ? 1.900 10.126 3.452 1.00 95.62 109 GLY A O 1
ATOM 882 N N . LEU A 1 110 ? 3.799 10.975 2.608 1.00 96.06 110 LEU A N 1
ATOM 883 C CA . LEU A 1 110 ? 3.637 12.311 3.192 1.00 96.06 110 LEU A CA 1
ATOM 884 C C . LEU A 1 110 ? 2.364 13.010 2.699 1.00 96.06 110 LEU A C 1
ATOM 886 O O . LEU A 1 110 ? 1.654 13.603 3.505 1.00 96.06 110 LEU A O 1
ATOM 890 N N . ILE A 1 111 ? 2.051 12.905 1.404 1.00 96.50 111 ILE A N 1
ATOM 891 C CA . ILE A 1 111 ? 0.819 13.455 0.814 1.00 96.50 111 ILE A CA 1
ATOM 892 C C . ILE A 1 111 ? -0.424 12.730 1.351 1.00 96.50 111 ILE A C 1
ATOM 894 O O . ILE A 1 111 ? -1.465 13.349 1.558 1.00 96.50 111 ILE A O 1
ATOM 898 N N . SER A 1 112 ? -0.322 11.427 1.618 1.00 96.44 112 SER A N 1
ATOM 899 C CA . SER A 1 112 ? -1.428 10.618 2.138 1.00 96.44 112 SER A CA 1
ATOM 900 C C . SER A 1 112 ? -1.821 11.001 3.570 1.00 96.44 112 SER A C 1
ATOM 902 O O . SER A 1 112 ? -2.987 10.868 3.937 1.00 96.44 112 SER A O 1
ATOM 904 N N . VAL A 1 113 ? -0.887 11.467 4.409 1.00 95.25 113 VAL A N 1
ATOM 905 C CA . VAL A 1 113 ? -1.166 11.801 5.821 1.00 95.25 113 VAL A CA 1
ATOM 906 C C . VAL A 1 113 ? -2.290 12.836 5.984 1.00 95.25 113 VAL A C 1
ATOM 908 O O . VAL A 1 113 ? -3.255 12.513 6.673 1.00 95.25 113 VAL A O 1
ATOM 911 N N . PRO A 1 114 ? -2.257 14.034 5.368 1.00 95.25 114 PRO A N 1
ATOM 912 C CA . PRO A 1 114 ? -3.347 15.007 5.498 1.00 95.25 114 PRO A CA 1
ATOM 913 C C . PRO A 1 114 ? -4.659 14.562 4.827 1.00 95.25 114 PRO A C 1
ATOM 915 O O . PRO A 1 114 ? -5.712 15.108 5.139 1.00 95.25 114 PRO A O 1
ATOM 918 N N . LEU A 1 115 ? -4.625 13.557 3.946 1.00 93.44 115 LEU A N 1
ATOM 919 C CA . LEU A 1 115 ? -5.795 13.026 3.233 1.00 93.44 115 LEU A CA 1
ATOM 920 C C . LEU A 1 115 ? -6.487 11.861 3.967 1.00 93.44 115 LEU A C 1
ATOM 922 O O . LEU A 1 115 ? -7.345 11.190 3.398 1.00 93.44 115 LEU A O 1
ATOM 926 N N . ASN A 1 116 ? -6.160 11.647 5.246 1.00 90.81 116 ASN A N 1
ATOM 927 C CA . ASN A 1 116 ? -6.690 10.553 6.069 1.00 90.81 116 ASN A CA 1
ATOM 928 C C . ASN A 1 116 ? -8.203 10.629 6.361 1.00 90.81 116 ASN A C 1
ATOM 930 O O . ASN A 1 116 ? -8.745 9.707 6.963 1.00 90.81 116 ASN A O 1
ATOM 934 N N . SER A 1 117 ? -8.901 11.688 5.936 1.00 90.00 117 SER A N 1
ATOM 935 C CA . SER A 1 117 ? -10.354 11.821 6.109 1.00 90.00 117 SER A CA 1
ATOM 936 C C . SER A 1 117 ? -11.149 10.752 5.353 1.00 90.00 117 SER A C 1
ATOM 938 O O . SER A 1 117 ? -12.264 10.412 5.748 1.00 90.00 117 SER A O 1
ATOM 940 N N . SER A 1 118 ? -10.582 10.198 4.279 1.00 92.44 118 SER A N 1
ATOM 941 C CA . SER A 1 118 ? -11.198 9.141 3.485 1.00 92.44 118 SER A CA 1
ATOM 942 C C . SER A 1 118 ? -10.173 8.083 3.115 1.00 92.44 118 SER A C 1
ATOM 944 O O . SER A 1 118 ? -9.174 8.371 2.456 1.00 92.44 118 SER A O 1
ATOM 946 N N . ILE A 1 119 ? -10.471 6.828 3.455 1.00 93.00 119 ILE A N 1
ATOM 947 C CA . ILE A 1 119 ? -9.645 5.684 3.062 1.00 93.00 119 ILE A CA 1
ATOM 948 C C . ILE A 1 119 ? -9.472 5.594 1.544 1.00 93.00 119 ILE A C 1
ATOM 950 O O . ILE A 1 119 ? -8.401 5.227 1.071 1.00 93.00 119 ILE A O 1
ATOM 954 N N . LEU A 1 120 ? -10.491 5.994 0.773 1.00 94.38 120 LEU A N 1
ATOM 955 C CA . LEU A 1 120 ? -10.426 6.008 -0.687 1.00 94.38 120 LEU A CA 1
ATOM 956 C C . LEU A 1 120 ? -9.365 6.989 -1.192 1.00 94.38 120 LEU A C 1
ATOM 958 O O . LEU A 1 120 ? -8.674 6.672 -2.157 1.00 94.38 120 LEU A O 1
ATOM 962 N N . LEU A 1 121 ? -9.192 8.143 -0.538 1.00 94.44 121 LEU A N 1
ATOM 963 C CA . LEU A 1 121 ? -8.152 9.106 -0.905 1.00 94.44 121 LEU A CA 1
ATOM 964 C C . LEU A 1 121 ? -6.760 8.546 -0.598 1.00 94.44 121 LEU A C 1
ATOM 966 O O . LEU A 1 121 ? -5.911 8.543 -1.487 1.00 94.44 121 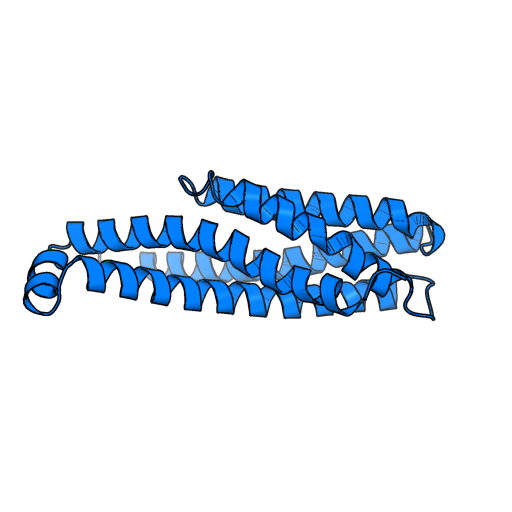LEU A O 1
ATOM 970 N N . SER A 1 122 ? -6.540 7.997 0.601 1.00 94.06 122 SER A N 1
ATOM 971 C CA . SER A 1 122 ? -5.255 7.377 0.965 1.00 94.06 122 SER A CA 1
ATOM 972 C C . SER A 1 122 ? -4.883 6.207 0.043 1.00 94.06 122 SER A C 1
ATOM 974 O O . SER A 1 122 ? -3.741 6.104 -0.408 1.00 94.06 122 SER A O 1
ATOM 976 N N . VAL A 1 123 ? -5.852 5.351 -0.304 1.00 94.62 123 VAL A N 1
ATOM 977 C CA . VAL A 1 123 ? -5.661 4.249 -1.264 1.00 94.62 123 VAL A CA 1
ATOM 978 C C . VAL A 1 123 ? -5.377 4.781 -2.672 1.00 94.62 123 VAL A C 1
ATOM 980 O O . VAL A 1 123 ? -4.487 4.266 -3.348 1.00 94.62 123 VAL A O 1
ATOM 983 N N . SER A 1 124 ? -6.069 5.837 -3.106 1.00 95.62 124 SER A N 1
ATOM 984 C CA . SER A 1 124 ? -5.837 6.458 -4.418 1.00 95.62 124 SER A CA 1
ATOM 985 C C . SER A 1 124 ? -4.436 7.060 -4.524 1.00 95.62 124 SER A C 1
ATOM 987 O O . SER A 1 124 ? -3.770 6.873 -5.539 1.00 95.62 124 SER A O 1
ATOM 989 N N . VAL A 1 125 ? -3.945 7.724 -3.471 1.00 97.00 125 VAL A N 1
ATOM 990 C CA . VAL A 1 125 ? -2.573 8.260 -3.418 1.00 97.00 125 VAL A CA 1
ATOM 991 C C . VAL A 1 125 ? -1.544 7.135 -3.476 1.00 97.00 125 VAL A C 1
ATOM 993 O O . VAL A 1 125 ? -0.565 7.241 -4.219 1.00 97.00 125 VAL A O 1
ATOM 996 N N . LEU A 1 126 ? -1.765 6.040 -2.743 1.00 95.75 126 LEU A N 1
ATOM 997 C CA . LEU A 1 126 ? -0.899 4.864 -2.804 1.00 95.75 126 LEU A CA 1
ATOM 998 C C . LEU A 1 126 ? -0.844 4.293 -4.231 1.00 95.75 126 LEU A C 1
ATOM 1000 O O . LEU A 1 126 ? 0.246 4.108 -4.772 1.00 95.75 126 LEU A O 1
ATOM 1004 N N . GLY A 1 127 ? -2.000 4.090 -4.871 1.00 94.88 127 GLY A N 1
ATOM 1005 C CA . GLY A 1 127 ? -2.094 3.607 -6.253 1.00 94.88 127 GLY A CA 1
ATOM 1006 C C . GLY A 1 127 ? -1.425 4.542 -7.266 1.00 94.88 127 GLY A C 1
ATOM 1007 O O . GLY A 1 127 ? -0.616 4.098 -8.080 1.00 94.88 127 GLY A O 1
ATOM 1008 N N . ALA A 1 128 ? -1.679 5.850 -7.174 1.00 96.56 128 ALA A N 1
ATOM 1009 C CA . ALA A 1 128 ? -1.028 6.854 -8.014 1.00 96.56 128 ALA A CA 1
ATOM 1010 C C . ALA A 1 128 ? 0.499 6.849 -7.836 1.00 96.56 128 ALA A C 1
ATOM 1012 O O . ALA A 1 128 ? 1.238 6.983 -8.810 1.00 96.56 128 ALA A O 1
ATOM 1013 N N . THR A 1 129 ? 0.980 6.625 -6.611 1.00 96.38 129 THR A N 1
ATOM 1014 C CA . THR A 1 129 ? 2.413 6.519 -6.314 1.00 96.38 129 THR A CA 1
ATOM 1015 C C . THR A 1 129 ? 3.034 5.277 -6.953 1.00 96.38 129 THR A C 1
ATOM 1017 O O . THR A 1 129 ? 4.116 5.378 -7.528 1.00 96.38 129 THR A O 1
ATOM 1020 N N . PHE A 1 130 ? 2.345 4.129 -6.930 1.00 93.94 130 PHE A N 1
ATOM 1021 C CA . PHE A 1 130 ? 2.779 2.922 -7.646 1.00 93.94 130 PHE A CA 1
ATOM 1022 C C . PHE A 1 130 ? 2.863 3.146 -9.159 1.00 93.94 130 PHE A C 1
ATOM 1024 O O . PHE A 1 130 ? 3.856 2.768 -9.780 1.00 93.94 130 PHE A O 1
ATOM 1031 N N . ILE A 1 131 ? 1.858 3.796 -9.753 1.00 94.50 131 ILE A N 1
ATOM 1032 C CA . ILE A 1 131 ? 1.846 4.108 -11.189 1.00 94.50 131 ILE A CA 1
ATOM 1033 C C . ILE A 1 131 ? 2.990 5.069 -11.537 1.00 94.50 131 ILE A C 1
ATOM 1035 O O . ILE A 1 131 ? 3.748 4.812 -12.471 1.00 94.50 131 ILE A O 1
ATOM 1039 N N . ALA A 1 132 ? 3.167 6.143 -10.762 1.00 95.88 132 ALA A N 1
ATOM 1040 C CA . ALA A 1 132 ? 4.261 7.091 -10.953 1.00 95.88 132 ALA A CA 1
ATOM 1041 C C . ALA A 1 132 ? 5.634 6.414 -10.813 1.00 95.88 132 ALA A C 1
ATOM 1043 O O . ALA A 1 132 ? 6.534 6.671 -11.614 1.00 95.88 132 ALA A O 1
ATOM 1044 N N . TYR A 1 133 ? 5.782 5.514 -9.837 1.00 94.06 133 TYR A N 1
ATOM 1045 C CA . TYR A 1 133 ? 6.982 4.706 -9.647 1.00 94.06 133 TYR A CA 1
ATOM 1046 C C . TYR A 1 133 ? 7.275 3.820 -10.864 1.00 94.06 133 TYR A C 1
ATOM 1048 O O . TYR A 1 133 ? 8.398 3.844 -11.372 1.00 94.06 133 TYR A O 1
ATOM 1056 N N . LEU A 1 134 ? 6.271 3.092 -11.367 1.00 93.12 134 LEU A N 1
ATOM 1057 C CA . LEU A 1 134 ? 6.391 2.234 -12.547 1.00 93.12 134 LEU A CA 1
ATOM 1058 C C . LEU A 1 134 ? 6.811 3.049 -13.779 1.00 93.12 134 LEU A C 1
ATOM 1060 O O . LEU A 1 134 ? 7.800 2.714 -14.425 1.00 93.12 134 LEU A O 1
ATOM 1064 N N . ILE A 1 135 ? 6.108 4.147 -14.074 1.00 93.19 135 ILE A N 1
ATOM 1065 C CA . ILE A 1 135 ? 6.403 5.013 -15.226 1.00 93.19 135 ILE A CA 1
ATOM 1066 C C . ILE A 1 135 ? 7.824 5.578 -15.124 1.00 93.19 135 ILE A C 1
ATOM 1068 O O . ILE A 1 135 ? 8.593 5.508 -16.082 1.00 93.19 135 ILE A O 1
ATOM 1072 N N . TYR A 1 136 ? 8.203 6.111 -13.960 1.00 94.00 136 TYR A N 1
ATOM 1073 C CA . TYR A 1 136 ? 9.522 6.712 -13.779 1.00 94.00 136 TYR A CA 1
ATOM 1074 C C . TYR A 1 136 ? 10.651 5.679 -13.881 1.00 94.00 136 TYR A C 1
ATOM 1076 O O . TYR A 1 136 ? 11.694 5.959 -14.478 1.00 94.00 136 TYR A O 1
ATOM 1084 N N . PHE A 1 137 ? 10.439 4.470 -13.351 1.00 92.19 137 PHE A N 1
ATOM 1085 C CA . PHE A 1 137 ? 11.369 3.356 -13.515 1.00 92.19 137 PHE A CA 1
ATOM 1086 C C . PHE A 1 137 ? 11.558 2.994 -14.991 1.00 92.19 137 PHE A C 1
ATOM 1088 O O . PHE A 1 137 ? 12.687 2.947 -15.476 1.00 92.19 137 PHE A O 1
ATOM 1095 N N . LEU A 1 138 ? 10.455 2.819 -15.717 1.00 91.31 138 LEU A N 1
ATOM 1096 C CA . LEU A 1 138 ? 10.443 2.458 -17.130 1.00 91.31 138 LEU A CA 1
ATOM 1097 C C . LEU A 1 138 ? 11.150 3.491 -18.018 1.00 91.31 138 LEU A C 1
ATOM 1099 O O . LEU A 1 138 ? 11.939 3.120 -18.885 1.00 91.31 138 LEU A O 1
ATOM 1103 N N . ILE A 1 139 ? 10.932 4.787 -17.775 1.00 90.50 139 ILE A N 1
ATOM 1104 C CA . ILE A 1 139 ? 11.632 5.860 -18.499 1.00 90.50 139 ILE A CA 1
ATOM 1105 C C . ILE A 1 139 ? 13.141 5.765 -18.254 1.00 90.50 139 ILE A C 1
ATOM 1107 O O . ILE A 1 139 ? 13.938 5.800 -19.197 1.00 90.50 139 ILE A O 1
ATOM 1111 N N . LYS A 1 140 ? 13.540 5.620 -16.986 1.00 87.94 140 LYS A N 1
ATOM 1112 C CA . LYS A 1 140 ? 14.949 5.631 -16.585 1.00 87.94 140 LYS A CA 1
ATOM 1113 C C . LYS A 1 140 ? 15.710 4.396 -17.053 1.00 87.94 140 LYS A C 1
ATOM 1115 O O . LYS A 1 140 ? 16.897 4.504 -17.348 1.00 87.94 140 LYS A O 1
ATOM 1120 N N . GLN A 1 141 ? 15.024 3.261 -17.141 1.00 86.00 141 GLN A N 1
ATOM 1121 C CA . GLN A 1 141 ? 15.617 1.977 -17.488 1.00 86.00 141 GLN A CA 1
ATOM 1122 C C . GLN A 1 141 ? 15.308 1.516 -18.915 1.00 86.00 141 GLN A C 1
ATOM 1124 O O . GLN A 1 141 ? 15.670 0.408 -19.291 1.00 86.00 141 GLN A O 1
ATOM 1129 N N . SER A 1 142 ? 14.723 2.382 -19.746 1.00 82.44 142 SER A N 1
ATOM 1130 C CA . SER A 1 142 ? 14.351 2.095 -21.141 1.00 82.44 142 SER A CA 1
ATOM 1131 C C . SER A 1 142 ? 15.456 1.442 -21.985 1.00 82.44 142 SER A C 1
ATOM 1133 O O . SER A 1 142 ? 15.152 0.668 -22.884 1.00 82.44 142 SER A O 1
ATOM 1135 N N . LYS A 1 143 ? 16.737 1.700 -21.682 1.00 84.25 143 LYS A N 1
ATOM 1136 C CA . LYS A 1 143 ? 17.886 1.095 -22.379 1.00 84.25 143 LYS A CA 1
ATOM 1137 C C . LYS A 1 143 ? 18.185 -0.357 -21.974 1.00 84.25 143 LYS A C 1
ATOM 1139 O O . LYS A 1 143 ? 18.758 -1.077 -22.786 1.00 84.25 143 LYS A O 1
ATOM 1144 N N . SER A 1 144 ? 17.818 -0.789 -20.763 1.00 83.75 144 SER A N 1
ATOM 1145 C CA . SER A 1 144 ? 18.011 -2.185 -20.315 1.00 83.75 144 SER A CA 1
ATOM 1146 C C . SER A 1 144 ? 16.951 -3.136 -20.861 1.00 83.75 144 SER A C 1
ATOM 1148 O O . SER A 1 144 ? 17.129 -4.350 -20.825 1.00 83.75 144 SER A O 1
ATOM 1150 N N . PHE A 1 145 ? 15.848 -2.605 -21.383 1.00 85.50 145 PHE A N 1
ATOM 1151 C CA . PHE A 1 145 ? 14.749 -3.403 -21.906 1.00 85.50 145 PHE A CA 1
ATOM 1152 C C . PHE A 1 145 ? 14.741 -3.383 -23.436 1.00 85.50 145 PHE A C 1
ATOM 1154 O O . PHE A 1 145 ? 15.046 -2.380 -24.078 1.00 85.50 145 PHE A O 1
ATOM 1161 N N . SER A 1 146 ? 14.362 -4.505 -24.054 1.00 89.62 146 SER A N 1
ATOM 1162 C CA . SER A 1 146 ? 13.816 -4.452 -25.415 1.00 89.62 146 SER A CA 1
ATOM 1163 C C . SER A 1 146 ? 12.380 -3.919 -25.366 1.00 89.62 146 SER A C 1
ATOM 1165 O O . SER A 1 146 ? 11.732 -3.990 -24.325 1.00 89.62 146 SER A O 1
ATOM 1167 N N . VAL A 1 147 ? 11.844 -3.446 -26.494 1.00 87.44 147 VAL A N 1
ATOM 1168 C CA . VAL A 1 147 ? 10.433 -3.013 -26.579 1.00 87.44 147 VAL A CA 1
ATOM 1169 C C . VAL A 1 147 ? 9.481 -4.133 -26.129 1.00 87.44 147 VAL A C 1
ATOM 1171 O O . VAL A 1 147 ? 8.566 -3.898 -25.344 1.00 87.44 147 VAL A O 1
ATOM 1174 N N . VAL A 1 148 ? 9.752 -5.372 -26.559 1.00 90.06 148 VAL A N 1
ATOM 1175 C CA . VAL A 1 148 ? 8.982 -6.564 -26.165 1.00 90.06 148 VAL A CA 1
ATOM 1176 C C . VAL A 1 148 ? 9.155 -6.880 -24.677 1.00 90.06 148 VAL A C 1
ATOM 1178 O O . VAL A 1 148 ? 8.169 -7.155 -23.999 1.00 90.06 148 VAL A O 1
ATOM 1181 N N . GLY A 1 149 ? 10.379 -6.797 -24.146 1.00 90.25 149 GLY A N 1
ATOM 1182 C CA . GLY A 1 149 ? 10.656 -7.029 -22.726 1.00 90.25 149 GLY A CA 1
ATOM 1183 C C . GLY A 1 149 ? 9.967 -6.001 -21.829 1.00 90.25 149 GLY A C 1
ATOM 1184 O O . GLY A 1 149 ? 9.360 -6.361 -20.831 1.00 90.25 149 GLY A O 1
ATOM 1185 N N . MET A 1 150 ? 9.964 -4.728 -22.223 1.00 91.75 150 MET A N 1
ATOM 1186 C CA . MET A 1 150 ? 9.285 -3.657 -21.494 1.00 91.75 150 MET A CA 1
ATOM 1187 C C . MET A 1 150 ? 7.770 -3.893 -21.414 1.00 91.75 150 MET A C 1
ATOM 1189 O O . MET A 1 150 ? 7.175 -3.768 -20.344 1.00 91.75 150 MET A O 1
ATOM 1193 N N . PHE A 1 151 ? 7.152 -4.277 -22.534 1.00 93.00 151 PHE A N 1
ATOM 1194 C CA . PHE A 1 151 ? 5.733 -4.628 -22.571 1.00 93.00 151 PHE A CA 1
ATOM 1195 C C . PHE A 1 151 ? 5.435 -5.873 -21.725 1.00 93.00 151 PHE A C 1
ATOM 1197 O O . PHE A 1 151 ? 4.496 -5.866 -20.929 1.00 93.00 151 PHE A O 1
ATOM 1204 N N . GLY A 1 152 ? 6.276 -6.908 -21.831 1.00 93.50 152 GLY A N 1
ATOM 1205 C CA . GLY A 1 152 ? 6.187 -8.120 -21.016 1.00 93.50 152 GLY A CA 1
ATOM 1206 C C . GLY A 1 152 ? 6.292 -7.837 -19.517 1.00 93.50 152 GLY A C 1
ATOM 1207 O O . GLY A 1 152 ? 5.471 -8.327 -18.748 1.00 93.50 152 GLY A O 1
ATOM 1208 N N . PHE A 1 153 ? 7.218 -6.966 -19.109 1.00 94.44 153 PHE A N 1
ATOM 1209 C CA . PHE A 1 153 ? 7.379 -6.541 -17.719 1.00 94.44 153 PHE A CA 1
ATOM 1210 C C . PHE A 1 153 ? 6.107 -5.882 -17.177 1.00 94.44 153 PHE A C 1
ATOM 1212 O O . PHE A 1 153 ? 5.632 -6.245 -16.103 1.00 94.44 153 PHE A O 1
ATOM 1219 N N . VAL A 1 154 ? 5.519 -4.943 -17.925 1.00 94.81 154 VAL A N 1
ATOM 1220 C CA . VAL A 1 154 ? 4.279 -4.270 -17.511 1.00 94.81 154 VAL A CA 1
ATOM 1221 C C . VAL A 1 154 ? 3.117 -5.257 -17.432 1.00 94.81 154 VAL A C 1
ATOM 1223 O O . VAL A 1 154 ? 2.410 -5.276 -16.424 1.00 94.81 154 VAL A O 1
ATOM 1226 N N . LEU A 1 155 ? 2.936 -6.105 -18.449 1.00 95.94 155 LEU A N 1
ATOM 1227 C CA . LEU A 1 155 ? 1.885 -7.122 -18.442 1.00 95.94 155 LEU A CA 1
ATOM 1228 C C . LEU A 1 155 ? 2.027 -8.088 -17.268 1.00 95.94 155 LEU A C 1
ATOM 1230 O O . LEU A 1 155 ? 1.036 -8.395 -16.613 1.00 95.94 155 LEU A O 1
ATOM 1234 N N . PHE A 1 156 ? 3.247 -8.525 -16.966 1.00 96.25 156 PHE A N 1
ATOM 1235 C CA . PHE A 1 156 ? 3.528 -9.397 -15.832 1.00 96.25 156 PHE A CA 1
ATOM 1236 C C . PHE A 1 156 ? 3.093 -8.764 -14.506 1.00 96.25 156 PHE A C 1
ATOM 1238 O O . PHE A 1 156 ? 2.388 -9.404 -13.725 1.00 96.25 156 PHE A O 1
ATOM 1245 N N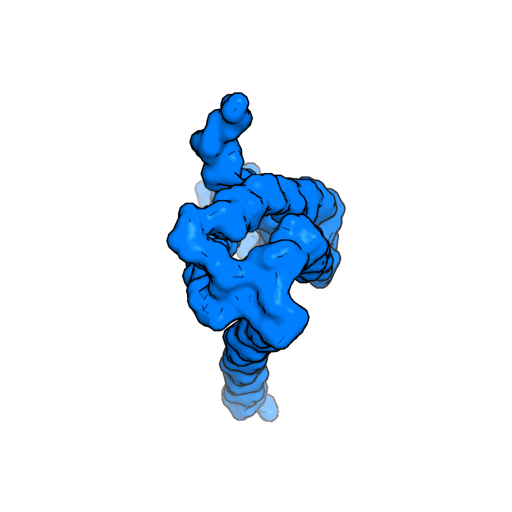 . GLN A 1 157 ? 3.430 -7.487 -14.281 1.00 94.69 157 GLN A N 1
ATOM 1246 C CA . GLN A 1 157 ? 2.985 -6.761 -13.088 1.00 94.69 157 GLN A CA 1
ATOM 1247 C C . GLN A 1 157 ? 1.454 -6.670 -13.025 1.00 94.69 157 GLN A C 1
ATOM 1249 O O . GLN A 1 157 ? 0.862 -6.967 -11.988 1.00 94.69 157 GLN A O 1
ATOM 1254 N N . VAL A 1 158 ? 0.801 -6.303 -14.132 1.00 94.81 158 VAL A N 1
ATOM 1255 C CA . VAL A 1 158 ? -0.662 -6.157 -14.188 1.00 94.81 158 VAL A CA 1
ATOM 1256 C C . VAL A 1 158 ? -1.370 -7.490 -13.942 1.00 94.81 158 VAL A C 1
ATOM 1258 O O . VAL A 1 158 ? -2.324 -7.530 -13.169 1.00 94.81 158 VAL A O 1
ATOM 1261 N N . ILE A 1 159 ? -0.903 -8.586 -14.545 1.00 96.88 159 ILE A N 1
ATOM 1262 C CA . ILE A 1 159 ? -1.515 -9.914 -14.403 1.00 96.88 159 ILE A CA 1
ATOM 1263 C C . ILE A 1 159 ? -1.378 -10.422 -12.969 1.00 96.88 159 ILE A C 1
ATOM 1265 O O . ILE A 1 159 ? -2.364 -10.879 -12.391 1.00 96.88 159 ILE A O 1
ATOM 1269 N N . ILE A 1 160 ? -0.187 -10.334 -12.371 1.00 96.31 160 ILE A N 1
ATOM 1270 C CA . ILE A 1 160 ? 0.032 -10.849 -11.014 1.00 96.31 160 ILE A CA 1
ATOM 1271 C C . ILE A 1 160 ? -0.754 -10.032 -9.993 1.00 96.31 160 ILE A C 1
ATOM 1273 O O . ILE A 1 160 ? -1.519 -10.604 -9.214 1.00 96.31 160 ILE A O 1
ATOM 1277 N N . TRP A 1 161 ? -0.628 -8.703 -10.011 1.00 94.50 161 TRP A N 1
ATOM 1278 C CA . TRP A 1 161 ? -1.372 -7.859 -9.076 1.00 94.50 161 TRP A CA 1
ATOM 1279 C C . TRP A 1 161 ? -2.879 -7.934 -9.315 1.00 94.50 161 TRP A C 1
ATOM 1281 O O . TRP A 1 161 ? -3.640 -8.003 -8.352 1.00 94.50 161 TRP A O 1
ATOM 1291 N N . GLY A 1 162 ? -3.315 -8.012 -10.574 1.00 95.12 162 GLY A N 1
ATOM 1292 C CA . GLY A 1 162 ? -4.712 -8.243 -10.931 1.00 95.12 162 GLY A CA 1
ATOM 1293 C C . GLY A 1 162 ? -5.244 -9.571 -10.388 1.00 95.12 162 GLY A C 1
ATOM 1294 O O . GLY A 1 162 ? -6.348 -9.611 -9.849 1.00 95.12 162 GLY A O 1
ATOM 1295 N N . SER A 1 163 ? -4.450 -10.643 -10.443 1.00 96.00 163 SER A N 1
ATOM 1296 C CA . SER A 1 163 ? -4.814 -11.959 -9.894 1.00 96.00 163 SER A CA 1
ATOM 1297 C C . SER A 1 163 ? -4.923 -11.933 -8.367 1.00 96.00 163 SER A C 1
ATOM 1299 O O . SER A 1 163 ? -5.880 -12.459 -7.806 1.00 96.00 163 SER A O 1
ATOM 1301 N N . ILE A 1 164 ? -3.990 -11.264 -7.680 1.00 94.62 164 ILE A N 1
ATOM 1302 C CA . ILE A 1 164 ? -4.035 -11.110 -6.217 1.00 94.62 164 ILE A CA 1
ATOM 1303 C C . ILE A 1 164 ? -5.270 -10.301 -5.800 1.00 94.62 164 ILE A C 1
ATOM 1305 O O . ILE A 1 164 ? -6.032 -10.733 -4.935 1.00 94.62 164 ILE A O 1
ATOM 1309 N N . VAL A 1 165 ? -5.498 -9.142 -6.426 1.00 92.50 165 VAL A N 1
ATOM 1310 C CA . VAL A 1 165 ? -6.629 -8.259 -6.097 1.00 92.50 165 VAL A CA 1
ATOM 1311 C C . VAL A 1 165 ? -7.966 -8.933 -6.405 1.00 92.50 165 VAL A C 1
ATOM 1313 O O . VAL A 1 165 ? -8.871 -8.889 -5.573 1.00 92.50 165 VAL A O 1
ATOM 1316 N N . SER A 1 166 ? -8.094 -9.593 -7.559 1.00 95.56 166 SER A N 1
ATOM 1317 C CA . SER A 1 166 ? -9.311 -10.338 -7.908 1.00 95.56 166 SER A CA 1
ATOM 1318 C C . SER A 1 166 ? -9.556 -11.520 -6.971 1.00 95.56 166 SER A C 1
ATOM 1320 O O . SER A 1 166 ? -10.696 -11.726 -6.561 1.00 95.56 166 SER A O 1
ATOM 1322 N N . GLY A 1 167 ? -8.509 -12.235 -6.547 1.00 96.12 167 GLY A N 1
ATOM 1323 C CA . GLY A 1 167 ? -8.610 -13.293 -5.541 1.00 96.12 167 GLY A CA 1
ATOM 1324 C C . GLY A 1 167 ? -9.134 -12.780 -4.197 1.00 96.12 167 GLY A C 1
ATOM 1325 O O . GLY A 1 167 ? -10.062 -13.359 -3.633 1.00 96.12 167 GLY A O 1
ATOM 1326 N N . ILE A 1 168 ? -8.609 -11.651 -3.709 1.00 93.69 168 ILE A N 1
ATOM 1327 C CA . ILE A 1 168 ? -9.093 -11.010 -2.474 1.00 93.69 168 ILE A CA 1
A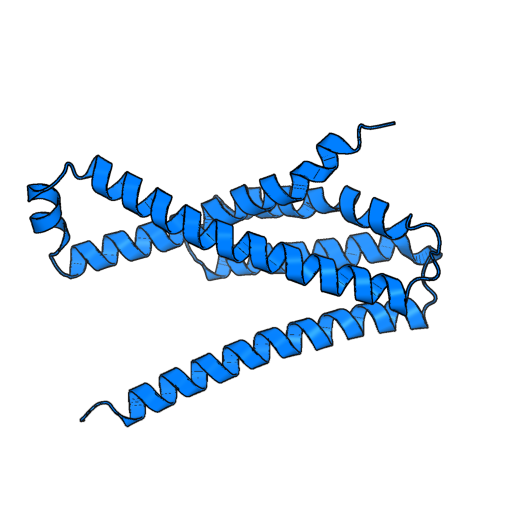TOM 1328 C C . ILE A 1 168 ? -10.551 -10.556 -2.629 1.00 93.69 168 ILE A C 1
ATOM 1330 O O . ILE A 1 168 ? -11.370 -10.802 -1.743 1.00 93.69 168 ILE A O 1
ATOM 1334 N N . ALA A 1 169 ? -10.895 -9.928 -3.757 1.00 94.75 169 ALA A N 1
ATOM 1335 C CA . ALA A 1 169 ? -12.259 -9.489 -4.036 1.00 94.75 169 ALA A CA 1
ATOM 1336 C C . ALA A 1 169 ? -13.238 -10.673 -4.079 1.00 94.75 169 ALA A C 1
ATOM 1338 O O . ALA A 1 169 ? -14.309 -10.608 -3.480 1.00 94.75 169 ALA A O 1
ATOM 1339 N N . TYR A 1 170 ? -12.856 -11.779 -4.723 1.00 96.75 170 TYR A N 1
ATOM 1340 C CA . TYR A 1 170 ? -13.650 -13.005 -4.768 1.00 96.75 170 TYR A CA 1
ATOM 1341 C C . TYR A 1 170 ? -13.917 -13.565 -3.367 1.00 96.75 170 TYR A C 1
ATOM 1343 O O . TYR A 1 170 ? -15.067 -13.867 -3.037 1.00 96.75 170 TYR A O 1
ATOM 1351 N N . ILE A 1 171 ? -12.884 -13.649 -2.518 1.00 96.19 171 ILE A N 1
ATOM 1352 C CA . ILE A 1 171 ? -13.032 -14.086 -1.121 1.00 96.19 171 ILE A CA 1
ATOM 1353 C C . ILE A 1 171 ? -14.006 -13.164 -0.382 1.00 96.19 171 ILE A C 1
ATOM 1355 O O . ILE A 1 171 ? -14.931 -13.650 0.266 1.00 96.19 171 ILE A O 1
ATOM 1359 N N . TYR A 1 172 ? -13.850 -11.845 -0.517 1.00 93.88 172 TYR A N 1
ATOM 1360 C CA . TYR A 1 172 ? -14.735 -10.871 0.118 1.00 93.88 172 TYR A CA 1
ATOM 1361 C C . TYR A 1 172 ? -16.202 -11.051 -0.304 1.00 93.88 172 TYR A C 1
ATOM 1363 O O . TYR A 1 172 ? -17.069 -11.211 0.555 1.00 93.88 172 TYR A O 1
ATOM 1371 N N . PHE A 1 173 ? -16.492 -11.097 -1.609 1.00 94.12 173 PHE A N 1
ATOM 1372 C CA . PHE A 1 173 ? -17.860 -11.284 -2.104 1.00 94.12 173 PHE A CA 1
ATOM 1373 C C . PHE A 1 173 ? -18.452 -12.637 -1.694 1.00 94.12 173 PHE A C 1
ATOM 1375 O O . PHE A 1 173 ? -19.641 -12.728 -1.382 1.00 94.12 173 PHE A O 1
ATOM 1382 N N . THR A 1 174 ? -17.629 -13.684 -1.630 1.00 95.12 174 THR A N 1
ATOM 1383 C CA . THR A 1 174 ? -18.053 -15.010 -1.161 1.00 95.12 174 THR A CA 1
ATOM 1384 C C . THR A 1 174 ? -18.414 -14.987 0.325 1.00 95.12 174 THR A C 1
ATOM 1386 O O . THR A 1 174 ? -19.457 -15.509 0.714 1.00 95.12 174 THR A O 1
ATOM 1389 N N . LEU A 1 175 ? -17.604 -14.338 1.166 1.00 93.25 175 LEU A N 1
ATOM 1390 C CA . LEU A 1 175 ? -17.890 -14.196 2.596 1.00 93.25 175 LEU A CA 1
ATOM 1391 C C . LEU A 1 175 ? -19.159 -13.376 2.837 1.00 93.25 175 LEU A C 1
ATOM 1393 O O . LEU A 1 175 ? -20.011 -13.791 3.618 1.00 93.25 175 LEU A O 1
ATOM 1397 N N . VAL A 1 176 ? -19.315 -12.249 2.137 1.00 93.12 176 VAL A N 1
ATOM 1398 C CA . VAL A 1 176 ? -20.503 -11.392 2.257 1.00 93.12 176 VAL A CA 1
ATOM 1399 C C . VAL A 1 176 ? -21.760 -12.127 1.794 1.00 93.12 176 VAL A C 1
ATOM 1401 O O . VAL A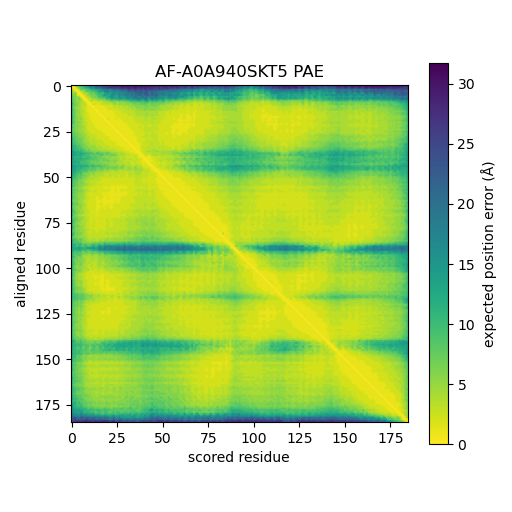 1 176 ? -22.756 -12.124 2.509 1.00 93.12 176 VAL A O 1
ATOM 1404 N N . SER A 1 177 ? -21.727 -12.801 0.642 1.00 93.56 177 SER A N 1
ATOM 1405 C CA . SER A 1 177 ? -22.885 -13.561 0.146 1.00 93.56 177 SER A CA 1
ATOM 1406 C C . SER A 1 177 ? -23.254 -14.730 1.062 1.00 93.56 177 SER A C 1
ATOM 1408 O O . SER A 1 177 ? -24.434 -14.946 1.335 1.00 93.56 177 SER A O 1
ATOM 1410 N N . THR A 1 178 ? -22.261 -15.443 1.599 1.00 93.19 178 THR A N 1
ATOM 1411 C CA . THR A 1 178 ? -22.479 -16.520 2.575 1.00 93.19 178 THR A CA 1
ATOM 1412 C C . THR A 1 178 ? -23.075 -15.982 3.872 1.00 93.19 178 THR A C 1
ATOM 1414 O O . THR A 1 178 ? -24.005 -16.577 4.410 1.00 93.19 178 THR A O 1
ATOM 1417 N N . TYR A 1 179 ? -22.574 -14.847 4.364 1.00 90.62 179 TYR A N 1
ATOM 1418 C CA . TYR A 1 179 ? -23.124 -14.183 5.539 1.00 90.62 179 TYR A CA 1
ATOM 1419 C C . TYR A 1 179 ? -24.585 -13.792 5.308 1.00 90.62 179 TYR A C 1
ATOM 1421 O O . TYR A 1 179 ? -25.438 -14.232 6.067 1.00 90.62 179 TYR A O 1
ATOM 1429 N N . LEU A 1 180 ? -24.889 -13.072 4.220 1.00 91.50 180 LEU A N 1
ATOM 1430 C CA . LEU A 1 180 ? -26.249 -12.634 3.881 1.00 91.50 180 LEU A CA 1
ATOM 1431 C C . LEU A 1 180 ? -27.236 -13.801 3.744 1.00 91.50 180 LEU A C 1
ATOM 1433 O O . LEU A 1 180 ? -28.373 -13.679 4.180 1.00 91.50 180 LEU A O 1
ATOM 1437 N N . LYS A 1 181 ? -26.803 -14.940 3.189 1.00 91.94 181 LYS A N 1
ATOM 1438 C CA . LYS A 1 181 ? -27.638 -16.145 3.062 1.00 91.94 181 LYS A CA 1
ATOM 1439 C C . LYS A 1 181 ? -27.984 -16.789 4.411 1.00 91.94 181 LYS A C 1
ATOM 1441 O O . LYS A 1 181 ? -29.007 -17.454 4.518 1.00 91.94 181 LYS A O 1
ATOM 1446 N N . ASN A 1 182 ? -27.122 -16.630 5.413 1.00 86.62 182 ASN A N 1
ATOM 1447 C CA . ASN A 1 182 ? -27.258 -17.271 6.720 1.00 86.62 182 ASN A CA 1
ATOM 1448 C C . ASN A 1 182 ? -27.877 -16.354 7.788 1.00 86.62 182 ASN A C 1
ATOM 1450 O O . ASN A 1 182 ? -28.028 -16.788 8.931 1.00 86.62 182 ASN A O 1
ATOM 1454 N N . ILE A 1 183 ? -28.223 -15.104 7.458 1.00 80.38 183 ILE A N 1
ATOM 1455 C CA . ILE A 1 183 ? -28.998 -14.256 8.368 1.00 80.38 183 ILE A CA 1
ATOM 1456 C C . ILE A 1 183 ? -30.448 -14.768 8.353 1.00 80.38 183 ILE A C 1
ATOM 1458 O O . ILE A 1 183 ? -31.043 -14.834 7.279 1.00 80.38 183 ILE A O 1
ATOM 1462 N N . PRO A 1 184 ? -31.032 -15.128 9.510 1.00 70.38 184 PRO A N 1
ATOM 1463 C CA . PRO A 1 184 ? -32.418 -15.561 9.590 1.00 70.38 184 PRO A CA 1
ATOM 1464 C C . PRO A 1 184 ? -33.348 -14.341 9.514 1.00 70.38 184 PRO A C 1
ATOM 1466 O O . PRO A 1 184 ? -33.756 -13.811 10.545 1.00 70.38 184 PRO A O 1
ATOM 1469 N N . PHE A 1 185 ? -33.653 -13.892 8.296 1.00 56.84 185 PHE A N 1
ATOM 1470 C CA . PHE A 1 185 ? -34.818 -13.063 7.973 1.00 56.84 185 PHE A CA 1
ATOM 1471 C C . PHE A 1 185 ? -35.427 -13.536 6.655 1.00 56.84 185 PHE A C 1
ATOM 1473 O O . PHE A 1 185 ? -34.670 -13.636 5.663 1.00 56.84 185 PHE A O 1
#

Solvent-accessible surface area (backbone atoms only — not comparable to full-atom values): 9786 Å² total; per-residue (Å²): 134,81,65,65,72,66,49,65,46,30,63,57,51,19,42,50,31,41,23,50,15,54,27,54,35,51,40,55,50,51,54,52,50,39,48,75,71,58,51,46,62,67,46,47,76,76,44,59,63,71,55,54,51,50,52,50,40,52,54,46,32,51,55,44,40,51,51,48,52,52,52,48,53,54,49,50,53,56,48,51,51,36,44,69,77,26,43,71,62,86,83,50,63,66,59,54,50,54,49,64,56,39,53,51,43,36,54,34,10,59,60,20,40,86,38,26,90,36,70,68,50,32,50,49,38,53,53,51,33,52,51,53,49,50,53,53,49,50,67,74,43,49,85,48,30,50,76,67,27,48,52,49,33,52,49,51,52,51,52,53,53,47,50,53,53,49,52,53,50,49,53,50,54,51,52,51,52,54,49,63,70,68,51,96,123

pLDDT: mean 90.71, std 8.42, range [46.72, 97.69]

InterPro domains:
  IPR035289 Protein of unknown function DUF5366 [PF17328] (29-182)